Protein AF-A0A2R9BWS5-F1 (afdb_monomer_lite)

Sequence (184 aa):
MAGYDLTTRITHLLDRHLVFPLLEFLSVKEIYKEKELLQGKLDLLSDANMVDFAMDAYKNLYSDDIPHALRENRTTVVAQLKQLQAETELIVKMFEDPETTRQMRSTRDGRMLFDYLADKHGFRQEYLDTFYTYAKFQYECGNYSGAAEYLYFFRVLVPQCDLSSLQPLPPEFKQFSCLSLPSS

Organism: Pan paniscus (NCBI:txid9597)

pLDDT: mean 72.15, std 13.75, range [33.84, 89.56]

Secondary structure (DSSP, 8-state):
-GGG--HHHHTTTS-HHHHHHHHHHHHHTT-S-HHHHHHHHHHHHHTSS-HHHHHHHHHHHH-SPPPHHHHHHHHHHHHHHHHHHHHHHHHHHHHHSHHHHHHHHH---HHHHHHHHHHHH---HHHHHHHHHHHHHHHHTT-HHHHHHHHHHHHHHS-TTGGGTS----GGGGGGGGSS----

Foldseek 3Di:
DCPPDCLVVVVVVDDLLVNLVVLVVCCVVVPDDNLVSLVVNLVSCVPFLQLVSNQVSVCVNPVDDRDVVSVVSVVVLVVVLVVLVVLLVVVVVLCPPPVLVVCLVVPQQLVVSLVVCCVPVVDDVVSLVSLLVNLVSCVSNVNPVVSVVSVVVSVSNDHPPCCVPPDPDPCVVVVVVPPPDDDD

Structure (mmCIF, N/CA/C/O backbone):
data_AF-A0A2R9BWS5-F1
#
_entry.id   AF-A0A2R9BWS5-F1
#
loop_
_atom_site.group_PDB
_atom_site.id
_atom_site.type_symbol
_atom_site.label_atom_id
_atom_site.label_alt_id
_atom_site.label_comp_id
_atom_site.label_asym_id
_atom_site.label_entity_id
_atom_site.label_seq_id
_atom_site.pdbx_PDB_ins_code
_atom_site.Cartn_x
_atom_site.Cartn_y
_atom_site.Cartn_z
_atom_site.occupancy
_atom_site.B_iso_or_equiv
_atom_site.auth_seq_id
_atom_site.auth_comp_id
_atom_site.auth_asym_id
_atom_site.auth_atom_id
_atom_site.pdbx_PDB_model_num
ATOM 1 N N . MET A 1 1 ? -25.068 15.953 21.424 1.00 48.50 1 MET A N 1
ATOM 2 C CA . MET A 1 1 ? -23.898 16.041 20.522 1.00 48.50 1 MET A CA 1
ATOM 3 C C . MET A 1 1 ? -23.890 14.972 19.427 1.00 48.50 1 MET A C 1
ATOM 5 O O . MET A 1 1 ? -23.673 15.350 18.291 1.00 48.50 1 MET A O 1
ATOM 9 N N . ALA A 1 2 ? -24.180 13.692 19.708 1.00 57.59 2 ALA A N 1
ATOM 10 C CA . ALA A 1 2 ? -24.131 12.605 18.708 1.00 57.59 2 ALA A CA 1
ATOM 11 C C . ALA A 1 2 ? -25.198 12.653 17.584 1.00 57.59 2 ALA A C 1
ATOM 13 O O . ALA A 1 2 ? -25.068 11.966 16.582 1.00 57.59 2 ALA A O 1
ATOM 14 N N . GLY A 1 3 ? -26.255 13.465 17.717 1.00 57.97 3 GLY A N 1
ATOM 15 C CA . GLY A 1 3 ? -27.341 13.529 16.724 1.00 57.97 3 GLY A CA 1
ATOM 16 C C . GLY A 1 3 ? -26.979 14.205 15.393 1.00 57.97 3 GLY A C 1
ATOM 17 O O . GLY A 1 3 ? -27.732 14.078 14.435 1.00 57.97 3 GLY A O 1
ATOM 18 N N . TYR A 1 4 ? -25.844 14.910 15.330 1.00 71.62 4 TYR A N 1
ATOM 19 C CA . TYR A 1 4 ? -25.315 15.518 14.101 1.00 71.62 4 TYR A CA 1
ATOM 20 C C . TYR A 1 4 ? -24.148 14.723 13.511 1.00 71.62 4 TYR A C 1
ATOM 22 O O . TYR A 1 4 ? -23.490 15.210 12.592 1.00 71.62 4 TYR A O 1
ATOM 30 N N . ASP A 1 5 ? -23.852 13.535 14.050 1.00 70.50 5 ASP A N 1
ATOM 31 C CA . ASP A 1 5 ? -22.763 12.735 13.515 1.00 70.50 5 ASP A CA 1
ATOM 32 C C . ASP A 1 5 ? -23.154 12.157 12.149 1.00 70.50 5 ASP A C 1
ATOM 34 O O . ASP A 1 5 ? -24.072 11.346 12.016 1.00 70.50 5 ASP A O 1
ATOM 38 N N . LEU A 1 6 ? -22.458 12.623 11.116 1.00 79.38 6 LEU A N 1
ATOM 39 C CA . LEU A 1 6 ? -22.615 12.165 9.741 1.00 79.38 6 LEU A CA 1
ATOM 40 C C . LEU A 1 6 ? -21.660 11.018 9.414 1.00 79.38 6 LEU A C 1
ATOM 42 O O . LEU A 1 6 ? -21.745 10.486 8.307 1.00 79.38 6 LEU A O 1
ATOM 46 N N . THR A 1 7 ? -20.780 10.625 10.342 1.00 77.00 7 THR A N 1
ATOM 47 C CA . THR A 1 7 ? -19.738 9.626 10.088 1.00 77.00 7 THR A CA 1
ATOM 48 C C . THR A 1 7 ? -20.338 8.336 9.544 1.00 77.00 7 THR A C 1
ATOM 50 O O . THR A 1 7 ? -19.885 7.873 8.511 1.00 77.00 7 THR A O 1
ATOM 53 N N . THR A 1 8 ? -21.440 7.834 10.106 1.00 76.88 8 THR A N 1
ATOM 54 C CA . THR A 1 8 ? -22.132 6.624 9.611 1.00 76.88 8 THR A CA 1
ATOM 55 C C . THR A 1 8 ? -22.729 6.753 8.207 1.00 76.88 8 THR A C 1
ATOM 57 O O . THR A 1 8 ? -22.872 5.755 7.512 1.00 76.88 8 THR A O 1
ATOM 60 N N . ARG A 1 9 ? -23.091 7.961 7.754 1.00 79.38 9 ARG A N 1
ATOM 61 C CA . ARG A 1 9 ? -23.575 8.184 6.375 1.00 79.38 9 ARG A CA 1
ATOM 62 C C . ARG A 1 9 ? -22.419 8.349 5.394 1.00 79.38 9 ARG A C 1
ATOM 64 O O . ARG A 1 9 ? -22.538 7.967 4.235 1.00 79.38 9 ARG A O 1
ATOM 71 N N . ILE A 1 10 ? -21.331 8.945 5.867 1.00 80.94 10 ILE A N 1
ATOM 72 C CA . ILE A 1 10 ? -20.130 9.256 5.097 1.00 80.94 10 ILE A CA 1
ATOM 73 C C . ILE A 1 10 ? -19.288 7.986 4.904 1.00 80.94 10 ILE A C 1
ATOM 75 O O . ILE A 1 10 ? -18.824 7.742 3.799 1.00 80.94 10 ILE A O 1
ATOM 79 N N . THR A 1 11 ? -19.177 7.112 5.907 1.00 78.88 11 THR A N 1
ATOM 80 C CA . THR A 1 11 ? -18.379 5.871 5.854 1.00 78.88 11 THR A CA 1
ATOM 81 C C . THR A 1 11 ? -18.753 4.934 4.710 1.00 78.88 11 THR A C 1
ATOM 83 O O . THR A 1 11 ? -17.879 4.263 4.181 1.00 78.88 11 THR A O 1
ATOM 86 N N . HIS A 1 12 ? -20.015 4.907 4.273 1.00 78.12 12 HIS A N 1
ATOM 87 C CA . HIS A 1 12 ? -20.437 4.102 3.118 1.00 78.12 12 HIS A CA 1
ATOM 88 C C . HIS A 1 12 ? -19.936 4.635 1.766 1.00 78.12 12 HIS A C 1
ATOM 90 O O . HIS A 1 12 ? -19.982 3.918 0.770 1.00 78.12 12 HIS A O 1
ATOM 96 N N . LEU A 1 13 ? -19.511 5.899 1.718 1.00 80.88 13 LEU A N 1
ATOM 97 C CA . LEU A 1 13 ? -19.049 6.590 0.514 1.00 80.88 13 LEU A CA 1
ATOM 98 C C . LEU A 1 13 ? -17.525 6.763 0.485 1.00 80.88 13 LEU A C 1
ATOM 100 O O . LEU A 1 13 ? -16.998 7.223 -0.527 1.00 80.88 13 LEU A O 1
ATOM 104 N N . LEU A 1 14 ? -16.832 6.452 1.584 1.00 79.12 14 LEU A N 1
ATOM 105 C CA . LEU A 1 14 ? -15.390 6.631 1.717 1.00 79.12 14 LEU A CA 1
ATOM 106 C C . LEU A 1 14 ? -14.653 5.300 1.671 1.00 79.12 14 LEU A C 1
ATOM 108 O O . LEU A 1 14 ? -15.171 4.261 2.078 1.00 79.12 14 LEU A O 1
ATOM 112 N N . ASP A 1 15 ? -13.408 5.368 1.207 1.00 79.50 15 ASP A N 1
ATOM 113 C CA . ASP A 1 15 ? -12.481 4.251 1.295 1.00 79.50 15 ASP A CA 1
ATOM 114 C C . ASP A 1 15 ? -12.160 3.944 2.768 1.00 79.50 15 ASP A C 1
ATOM 116 O O . ASP A 1 15 ? -12.092 4.841 3.617 1.00 79.50 15 ASP A O 1
ATOM 120 N N . ARG A 1 16 ? -11.917 2.668 3.073 1.00 75.38 16 ARG A N 1
ATOM 121 C CA . ARG A 1 16 ? -11.548 2.183 4.409 1.00 75.38 16 ARG A CA 1
ATOM 122 C C . ARG A 1 16 ? -10.328 2.926 4.966 1.00 75.38 16 ARG A C 1
ATOM 124 O O . ARG A 1 16 ? -10.288 3.224 6.158 1.00 75.38 16 ARG A O 1
ATOM 131 N N . HIS A 1 17 ? -9.384 3.311 4.107 1.00 80.19 17 HIS A N 1
ATOM 132 C CA . HIS A 1 17 ? -8.193 4.066 4.509 1.00 80.19 17 HIS A CA 1
ATOM 133 C C . HIS A 1 17 ? -8.525 5.483 5.005 1.00 80.19 17 HIS A C 1
ATOM 135 O O . HIS A 1 17 ? -7.842 5.996 5.891 1.00 80.19 17 HIS A O 1
ATOM 141 N N . LEU A 1 18 ? -9.604 6.099 4.508 1.00 80.50 18 LEU A N 1
ATOM 142 C CA . LEU A 1 18 ? -10.082 7.406 4.975 1.00 80.50 18 LEU A CA 1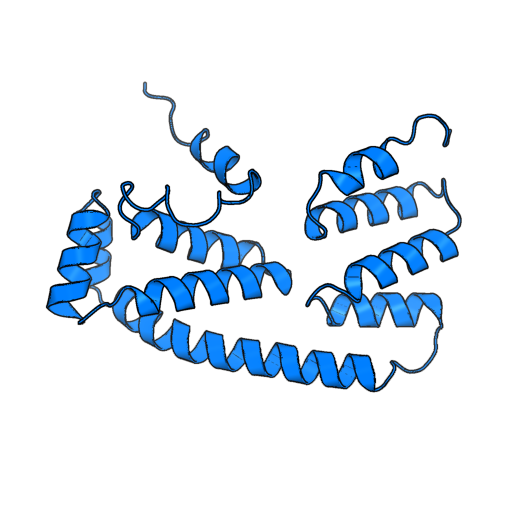
ATOM 143 C C . LEU A 1 18 ? -11.023 7.310 6.181 1.00 80.50 18 LEU A C 1
ATOM 145 O O . LEU A 1 18 ? -11.144 8.264 6.954 1.00 80.50 18 LEU A O 1
ATOM 149 N N . VAL A 1 19 ? -11.687 6.167 6.364 1.00 83.12 19 VAL A N 1
ATOM 150 C CA . VAL A 1 19 ? -12.525 5.915 7.545 1.00 83.12 19 VAL A CA 1
ATOM 151 C C . VAL A 1 19 ? -11.671 5.822 8.812 1.00 83.12 19 VAL A C 1
ATOM 153 O O . VAL A 1 19 ? -12.105 6.261 9.878 1.00 83.12 19 VAL A O 1
ATOM 156 N N . PHE A 1 20 ? -10.438 5.324 8.708 1.00 78.88 20 PHE A N 1
ATOM 157 C CA . PHE A 1 20 ? -9.550 5.164 9.858 1.00 78.88 20 PHE A CA 1
ATOM 158 C C . PHE A 1 20 ? -9.218 6.496 10.579 1.00 78.88 20 PHE A C 1
ATOM 160 O O . PHE A 1 20 ? -9.495 6.589 11.779 1.00 78.88 20 PHE A O 1
ATOM 167 N N . PRO A 1 21 ? -8.757 7.569 9.896 1.00 82.69 21 PRO A N 1
ATOM 168 C CA . PRO A 1 21 ? -8.591 8.893 10.507 1.00 82.69 21 PRO A CA 1
ATOM 169 C C . PRO A 1 21 ? -9.867 9.464 11.141 1.00 82.69 21 PRO A C 1
ATOM 171 O O . PRO A 1 21 ? -9.807 10.131 12.176 1.00 82.69 21 PRO A O 1
ATOM 174 N N . LEU A 1 22 ? -11.038 9.200 10.548 1.00 83.00 22 LEU A N 1
ATOM 175 C CA . LEU A 1 22 ? -12.318 9.638 11.114 1.00 83.00 22 LEU A CA 1
ATOM 176 C C . LEU A 1 22 ? -12.615 8.920 12.436 1.00 83.00 22 LEU A C 1
ATOM 178 O O . LEU A 1 22 ? -13.015 9.564 13.407 1.00 83.00 22 LEU A O 1
ATOM 182 N N . LEU A 1 23 ? -12.364 7.610 12.508 1.00 80.19 23 LEU A N 1
ATOM 183 C CA . LE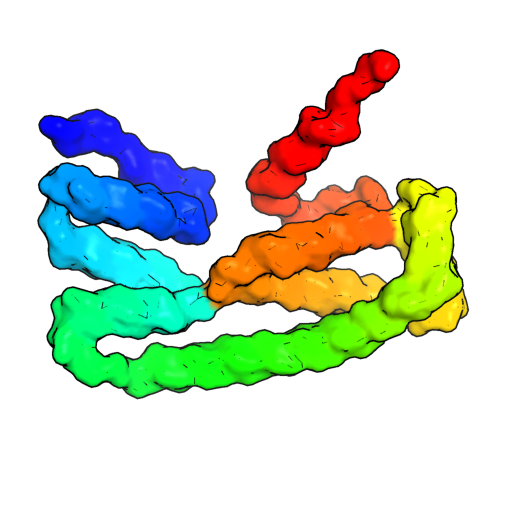U A 1 23 ? -12.506 6.835 13.743 1.00 80.19 23 LEU A CA 1
ATOM 184 C C . LEU A 1 23 ? -11.508 7.277 14.821 1.00 80.19 23 LEU A C 1
ATOM 186 O O . LEU A 1 23 ? -11.859 7.307 16.001 1.00 80.19 23 LEU A O 1
ATOM 190 N N . GLU A 1 24 ? -10.277 7.642 14.456 1.00 78.69 24 GLU A N 1
ATOM 191 C CA . GLU A 1 24 ? -9.324 8.239 15.401 1.00 78.69 24 GLU A CA 1
ATOM 192 C C . GLU A 1 24 ? -9.816 9.579 15.947 1.00 78.69 24 GLU A C 1
ATOM 194 O O . GLU A 1 24 ? -9.795 9.789 17.160 1.00 78.69 24 GLU A O 1
ATOM 199 N N . PHE A 1 25 ? -10.340 10.451 15.086 1.00 83.56 25 PHE A N 1
ATOM 200 C CA . PHE A 1 25 ? -10.911 11.724 15.515 1.00 83.56 25 PHE A CA 1
ATOM 201 C C . PHE A 1 25 ? -12.100 11.540 16.469 1.00 83.56 25 PHE A C 1
ATOM 203 O O . PHE A 1 25 ? -12.182 12.221 17.494 1.00 83.56 25 PHE A O 1
ATOM 210 N N . LEU A 1 26 ? -12.998 10.594 16.176 1.00 81.25 26 LEU A N 1
ATOM 211 C CA . LEU A 1 26 ? -14.116 10.254 17.060 1.00 81.25 26 LEU A CA 1
ATOM 212 C C . LEU A 1 26 ? -13.646 9.699 18.410 1.00 81.25 26 LEU A C 1
ATOM 214 O O . LEU A 1 26 ? -14.267 9.997 19.432 1.00 81.25 26 LEU A O 1
ATOM 218 N N . SER A 1 27 ? -12.534 8.956 18.421 1.00 77.19 27 SER A N 1
ATOM 219 C CA . SER A 1 27 ? -11.894 8.455 19.642 1.00 77.19 27 SER A CA 1
ATOM 220 C C . SER A 1 27 ? -11.404 9.598 20.530 1.00 77.19 27 SER A C 1
ATOM 222 O O . SER A 1 27 ? -11.659 9.582 21.727 1.00 77.19 27 SER A O 1
ATOM 224 N N . VAL A 1 28 ? -10.767 10.621 19.950 1.00 82.81 28 VAL A N 1
ATOM 225 C CA . VAL A 1 28 ? -10.273 11.802 20.690 1.00 82.81 28 VAL A CA 1
ATOM 226 C C . VAL A 1 28 ? -11.415 12.675 21.212 1.00 82.81 28 VAL A C 1
ATOM 228 O O . VAL A 1 28 ? -11.283 13.339 22.236 1.00 82.81 28 VAL A O 1
ATOM 231 N N . LYS A 1 29 ? -12.546 12.715 20.502 1.00 80.44 29 LYS A N 1
ATOM 232 C CA . LYS A 1 29 ? -13.712 13.507 20.912 1.00 80.44 29 LYS A CA 1
ATOM 233 C C . LYS A 1 29 ? -14.529 12.862 22.036 1.00 80.44 29 LYS A C 1
ATOM 235 O O . LYS A 1 29 ? -15.410 13.544 22.556 1.00 80.44 29 LYS A O 1
ATOM 240 N N . GLU A 1 30 ? -14.272 11.594 22.374 1.00 74.75 30 GLU A N 1
ATOM 241 C CA . GLU A 1 30 ? -14.956 10.825 23.432 1.00 74.75 30 GLU A CA 1
ATOM 242 C C . GLU A 1 30 ? -16.498 10.889 23.354 1.00 74.75 30 GLU A C 1
ATOM 244 O O . GLU A 1 30 ? -17.208 10.835 24.356 1.00 74.75 30 GLU A O 1
ATOM 249 N N . ILE A 1 31 ? -17.052 11.019 22.140 1.00 76.50 31 ILE A N 1
ATOM 250 C CA . ILE A 1 31 ? -18.512 11.102 21.928 1.00 76.50 31 ILE A CA 1
ATOM 251 C C . ILE A 1 31 ? -19.153 9.706 22.012 1.00 76.50 31 ILE A C 1
ATOM 253 O O . ILE A 1 31 ? -20.327 9.582 22.365 1.00 76.50 31 ILE A O 1
ATOM 257 N N . TYR A 1 32 ? -18.377 8.663 21.706 1.00 75.62 32 TYR A N 1
ATOM 258 C CA . TYR A 1 32 ? -18.781 7.256 21.702 1.00 75.62 32 TYR A CA 1
ATOM 259 C C . TYR A 1 32 ? -17.974 6.455 22.723 1.00 75.62 32 TYR A C 1
ATOM 261 O O . TYR A 1 32 ? -16.892 6.870 23.137 1.00 75.62 32 TYR A O 1
ATOM 269 N N . LYS A 1 33 ? -18.483 5.280 23.118 1.00 78.50 33 LYS A N 1
ATOM 270 C CA . LYS A 1 33 ? -17.737 4.389 24.012 1.00 78.50 33 LYS A CA 1
ATOM 271 C C . LYS A 1 33 ? -16.470 3.907 23.315 1.00 78.50 33 LYS A C 1
ATOM 273 O O . LYS A 1 33 ? -16.534 3.353 22.220 1.00 78.50 33 LYS A O 1
ATOM 278 N N . GLU A 1 34 ? -15.344 4.034 24.006 1.00 75.88 34 GLU A N 1
ATOM 279 C CA . GLU A 1 34 ? -14.026 3.654 23.494 1.00 75.88 34 GLU A CA 1
ATOM 280 C C . GLU A 1 34 ? -13.994 2.204 22.986 1.00 75.88 34 GLU A C 1
ATOM 282 O O . GLU A 1 34 ? -13.476 1.937 21.909 1.00 75.88 34 GLU A O 1
ATOM 287 N N . LYS A 1 35 ? -14.651 1.278 23.699 1.00 76.31 35 LYS A N 1
ATOM 288 C CA . LYS A 1 35 ? -14.744 -0.138 23.304 1.00 76.31 35 LYS A CA 1
ATOM 289 C C . LYS A 1 35 ? -15.483 -0.361 21.982 1.00 76.31 35 LYS A C 1
ATOM 291 O O . LYS A 1 35 ? -15.054 -1.190 21.190 1.00 76.31 35 LYS A O 1
ATOM 296 N N . GLU A 1 36 ? -16.570 0.373 21.740 1.00 80.19 36 GLU A N 1
ATOM 297 C CA . GLU A 1 36 ? -17.350 0.264 20.497 1.00 80.19 36 GLU A CA 1
ATOM 298 C C . GLU A 1 36 ? -16.549 0.834 19.311 1.00 80.19 36 GLU A C 1
ATOM 300 O O . GLU A 1 36 ? -16.530 0.241 18.234 1.00 80.19 36 GLU A O 1
ATOM 305 N N . LEU A 1 37 ? -15.812 1.931 19.525 1.00 79.88 37 LEU A N 1
ATOM 306 C CA . LEU A 1 37 ? -14.911 2.504 18.518 1.00 79.88 37 LEU A CA 1
ATOM 307 C C . LEU A 1 37 ? -13.703 1.609 18.227 1.00 79.88 37 LEU A C 1
ATOM 309 O O . LEU A 1 37 ? -13.344 1.428 17.067 1.00 79.88 37 LEU A O 1
ATOM 313 N N . LEU A 1 38 ? -13.075 1.048 19.261 1.00 77.12 38 LEU A N 1
ATOM 314 C CA . LEU A 1 38 ? -11.967 0.102 19.129 1.00 77.12 38 LEU A CA 1
ATOM 315 C C . LEU A 1 38 ? -12.405 -1.148 18.360 1.00 77.12 38 LEU A C 1
ATOM 317 O O . LEU A 1 38 ? -11.668 -1.614 17.495 1.00 77.12 38 LEU A O 1
ATOM 321 N N . GLN A 1 39 ? -13.614 -1.649 18.619 1.00 78.94 39 GLN A N 1
ATOM 322 C CA . GLN A 1 39 ? -14.155 -2.802 17.905 1.00 78.94 39 GLN A CA 1
ATOM 323 C C . GLN A 1 39 ? -14.445 -2.466 16.438 1.00 78.94 39 GLN A C 1
ATOM 325 O O . GLN A 1 39 ? -14.034 -3.213 15.558 1.00 78.94 39 GLN A O 1
ATOM 330 N N . GLY A 1 40 ? -15.024 -1.292 16.160 1.00 81.44 40 GLY A N 1
ATOM 331 C CA . GLY A 1 40 ? -15.198 -0.805 14.789 1.00 81.44 40 GLY A CA 1
ATOM 332 C C . GLY A 1 40 ? -13.875 -0.603 14.041 1.00 81.44 40 GLY A C 1
ATOM 333 O O . GLY A 1 40 ? -13.793 -0.908 12.855 1.00 81.44 40 GLY A O 1
ATOM 334 N N . LYS A 1 41 ? -12.812 -0.145 14.720 1.00 79.31 41 LYS A N 1
ATOM 335 C CA . LYS A 1 41 ? -11.457 -0.080 14.141 1.00 79.31 41 LYS A CA 1
ATOM 336 C C . LYS A 1 41 ? -10.931 -1.472 13.800 1.00 79.31 41 LYS A C 1
ATOM 338 O O . LYS A 1 41 ? -10.330 -1.643 12.747 1.00 79.31 41 LYS A O 1
ATOM 343 N N . LEU A 1 42 ? -11.147 -2.446 14.679 1.00 79.75 42 LEU A N 1
ATOM 344 C CA . LEU A 1 42 ? -10.677 -3.816 14.494 1.00 79.75 42 LEU A CA 1
ATOM 345 C C . LEU A 1 42 ? -11.399 -4.500 13.326 1.00 79.75 42 LEU A C 1
ATOM 347 O O . LEU A 1 42 ? -10.725 -5.097 12.496 1.00 79.75 42 LEU A O 1
ATOM 351 N N . ASP A 1 43 ? -12.716 -4.324 13.206 1.00 81.06 43 ASP A N 1
ATOM 352 C CA . ASP A 1 43 ? -13.513 -4.836 12.079 1.00 81.06 43 ASP A CA 1
ATOM 353 C C . ASP A 1 43 ? -13.152 -4.158 10.745 1.00 81.06 43 ASP A C 1
ATOM 355 O O . ASP A 1 43 ? -13.182 -4.783 9.691 1.00 81.06 43 ASP A O 1
ATOM 359 N N . LEU A 1 44 ? -12.777 -2.876 10.764 1.00 79.12 44 LEU A N 1
ATOM 360 C CA . LEU A 1 44 ? -12.315 -2.180 9.559 1.00 79.12 44 LEU A CA 1
ATOM 361 C C . LEU A 1 44 ? -10.926 -2.669 9.109 1.00 79.12 44 LEU A C 1
ATOM 363 O O . LEU A 1 44 ? -10.626 -2.718 7.915 1.00 79.12 44 LEU A O 1
ATOM 367 N N . LEU A 1 45 ? -10.064 -2.988 10.078 1.00 75.06 45 LEU A N 1
ATOM 368 C CA . LEU A 1 45 ? -8.680 -3.400 9.854 1.00 75.06 45 LEU A CA 1
ATOM 369 C C . LEU A 1 45 ? -8.529 -4.904 9.613 1.00 75.06 45 LEU A C 1
ATOM 371 O O . LEU A 1 45 ? -7.541 -5.301 9.004 1.00 75.06 45 LEU A O 1
ATOM 375 N N . SER A 1 46 ? -9.468 -5.737 10.062 1.00 70.00 46 SER A N 1
ATOM 376 C CA . SER A 1 46 ? -9.451 -7.187 9.829 1.00 70.00 46 SER A CA 1
ATOM 377 C C . SER A 1 46 ? -9.584 -7.529 8.345 1.00 70.00 46 SER A C 1
ATOM 379 O O . SER A 1 46 ? -8.950 -8.473 7.879 1.00 70.00 46 SER A O 1
ATOM 381 N N . ASP A 1 47 ? -10.345 -6.722 7.606 1.00 69.00 47 ASP A N 1
ATOM 382 C CA . ASP A 1 47 ? -10.515 -6.850 6.159 1.00 69.00 47 ASP A CA 1
ATOM 383 C C . ASP A 1 47 ? -9.418 -6.123 5.358 1.00 69.00 47 ASP A C 1
ATOM 385 O O . ASP A 1 47 ? -9.378 -6.238 4.130 1.00 69.00 47 ASP A O 1
ATOM 389 N N . ALA A 1 48 ? -8.555 -5.331 6.007 1.00 72.44 48 ALA A N 1
ATOM 390 C CA . ALA A 1 48 ? -7.474 -4.581 5.368 1.00 72.44 48 ALA A CA 1
ATOM 391 C C . ALA A 1 48 ? -6.118 -5.286 5.541 1.00 72.44 48 ALA A C 1
ATOM 393 O O . ALA A 1 48 ? -5.818 -5.851 6.589 1.00 72.44 48 ALA A O 1
ATOM 394 N N . ASN A 1 49 ? -5.224 -5.161 4.555 1.00 70.62 49 ASN A N 1
ATOM 395 C CA . ASN A 1 49 ? -3.863 -5.718 4.635 1.00 70.62 49 ASN A CA 1
ATOM 396 C C . ASN A 1 49 ? -2.939 -4.956 5.618 1.00 70.62 49 ASN A C 1
ATOM 398 O O . ASN A 1 49 ? -1.749 -5.259 5.725 1.00 70.62 49 ASN A O 1
ATOM 402 N N . MET A 1 50 ? -3.477 -4.006 6.396 1.00 75.75 50 MET A N 1
ATOM 403 C CA . MET A 1 50 ? -2.795 -3.259 7.462 1.00 75.75 50 MET A CA 1
ATOM 404 C C . MET A 1 50 ? -2.702 -4.079 8.762 1.00 75.75 50 MET A C 1
ATOM 406 O O . MET A 1 50 ? -3.123 -3.642 9.836 1.00 75.75 50 MET A O 1
ATOM 410 N N . VAL A 1 51 ? -2.131 -5.284 8.671 1.00 76.25 51 VAL A N 1
ATOM 411 C CA . VAL A 1 51 ? -2.121 -6.271 9.766 1.00 76.25 51 VAL A CA 1
ATOM 412 C C . VAL A 1 51 ? -1.427 -5.740 11.027 1.00 76.25 51 VAL A C 1
ATOM 414 O O . VAL A 1 51 ? -1.835 -6.068 12.137 1.00 76.25 51 VAL A O 1
ATOM 417 N N . ASP A 1 52 ? -0.421 -4.875 10.881 1.00 80.38 52 ASP A N 1
ATOM 418 C CA . ASP A 1 52 ? 0.287 -4.267 12.016 1.00 80.38 52 ASP A CA 1
ATOM 419 C C . ASP A 1 52 ? -0.631 -3.363 12.856 1.00 80.38 52 ASP A C 1
ATOM 421 O O . ASP A 1 52 ? -0.656 -3.473 14.082 1.00 80.38 52 ASP A O 1
ATOM 425 N N . PHE A 1 53 ? -1.477 -2.565 12.201 1.00 76.88 53 PHE A N 1
ATOM 426 C CA . PHE A 1 53 ? -2.476 -1.741 12.881 1.00 76.88 53 PHE A CA 1
ATOM 427 C C . PHE A 1 53 ? -3.591 -2.591 13.495 1.00 76.88 53 PHE A C 1
ATOM 429 O O . PHE A 1 53 ? -4.047 -2.292 14.598 1.00 76.88 53 PHE A O 1
ATOM 436 N N . ALA A 1 54 ? -4.009 -3.671 12.822 1.00 79.75 54 ALA A N 1
ATOM 437 C CA . ALA A 1 54 ? -4.995 -4.609 13.364 1.00 79.75 54 ALA A CA 1
ATOM 438 C C . ALA A 1 54 ? -4.483 -5.278 14.651 1.00 79.75 54 ALA A C 1
ATOM 440 O O . ALA A 1 54 ? -5.216 -5.395 15.635 1.00 79.75 54 ALA A O 1
ATOM 441 N N . MET A 1 55 ? -3.207 -5.674 14.670 1.00 77.62 55 MET A N 1
ATOM 442 C CA . MET A 1 55 ? -2.558 -6.252 15.847 1.00 77.62 55 MET A CA 1
ATOM 443 C C . MET A 1 55 ? -2.482 -5.259 17.009 1.00 77.62 55 MET A C 1
ATOM 445 O O . MET A 1 55 ? -2.743 -5.646 18.147 1.00 77.62 55 MET A O 1
ATOM 449 N N . ASP A 1 56 ? -2.147 -3.995 16.753 1.00 80.25 56 ASP A N 1
ATOM 450 C CA . ASP A 1 56 ? -2.095 -2.981 17.810 1.00 80.25 56 ASP A CA 1
ATOM 451 C C . ASP A 1 56 ? -3.495 -2.606 18.319 1.00 80.25 56 ASP A C 1
ATOM 453 O O . ASP A 1 56 ? -3.693 -2.487 19.529 1.00 80.25 56 ASP A O 1
ATOM 457 N N . ALA A 1 57 ? -4.499 -2.530 17.438 1.00 77.94 57 ALA A N 1
ATOM 458 C CA . ALA A 1 57 ? -5.897 -2.370 17.840 1.00 77.94 57 ALA A CA 1
ATOM 459 C C . ALA A 1 57 ? -6.377 -3.541 18.716 1.00 77.94 57 ALA A C 1
ATOM 461 O O . ALA A 1 57 ? -7.031 -3.311 19.732 1.00 77.94 57 ALA A O 1
ATOM 462 N N . TYR A 1 58 ? -6.003 -4.781 18.378 1.00 79.38 58 TYR A N 1
ATOM 463 C CA . TYR A 1 58 ? -6.341 -5.969 19.167 1.00 79.38 58 TYR A CA 1
ATOM 464 C C . TYR A 1 58 ? -5.702 -5.943 20.560 1.00 79.38 58 TYR A C 1
ATOM 466 O O . TYR A 1 58 ? -6.392 -6.180 21.554 1.00 79.38 58 TYR A O 1
ATOM 474 N N . LYS A 1 59 ? -4.412 -5.590 20.653 1.00 80.69 59 LYS A N 1
ATOM 475 C CA . LYS A 1 59 ? -3.724 -5.424 21.946 1.00 80.69 59 LYS A CA 1
ATOM 476 C C . LYS A 1 59 ? -4.395 -4.365 22.813 1.00 80.69 59 LYS A C 1
ATOM 478 O O . LYS A 1 59 ? -4.574 -4.593 24.002 1.00 80.69 59 LYS A O 1
ATOM 483 N N . ASN A 1 60 ? -4.793 -3.238 22.224 1.00 77.81 60 ASN A N 1
ATOM 484 C CA . ASN A 1 60 ? -5.469 -2.165 22.954 1.00 77.81 60 ASN A CA 1
ATOM 485 C C . ASN A 1 60 ? -6.860 -2.581 23.465 1.00 77.81 60 ASN A C 1
ATOM 487 O O . ASN A 1 60 ? -7.322 -2.054 24.472 1.00 77.81 60 ASN A O 1
ATOM 491 N N . LEU A 1 61 ? -7.532 -3.516 22.783 1.00 77.12 61 LEU A N 1
ATOM 492 C CA . LEU A 1 61 ? -8.895 -3.942 23.111 1.00 77.12 61 LEU A CA 1
ATOM 493 C C . LEU A 1 61 ? -8.928 -5.072 24.148 1.00 77.12 61 LEU A C 1
ATOM 495 O O . LEU A 1 61 ? -9.751 -5.036 25.065 1.00 77.12 61 LEU A O 1
ATOM 499 N N . TYR A 1 62 ? -8.039 -6.059 24.012 1.00 73.25 62 TYR A N 1
ATOM 500 C CA . TYR A 1 62 ? -8.063 -7.274 24.829 1.00 73.25 62 TYR A CA 1
ATOM 501 C C . TYR A 1 62 ? -6.878 -7.418 25.793 1.00 73.25 62 TYR A C 1
ATOM 503 O O . TYR A 1 62 ? -6.952 -8.266 26.676 1.00 73.25 62 TYR A O 1
ATOM 511 N N . SER A 1 63 ? -5.815 -6.606 25.688 1.00 65.50 63 SER A N 1
ATOM 512 C CA . SER A 1 63 ? -4.567 -6.732 26.479 1.00 65.50 63 SER A CA 1
ATOM 513 C C . SER A 1 63 ? -3.951 -8.145 26.495 1.00 65.50 63 SER A C 1
ATOM 515 O O . SER A 1 63 ? -3.079 -8.427 27.313 1.00 65.50 63 SER A O 1
ATOM 517 N N . ASP A 1 64 ? -4.402 -9.017 25.593 1.00 65.62 64 ASP A N 1
ATOM 518 C CA . ASP A 1 64 ? -4.080 -10.439 25.511 1.00 65.62 64 ASP A CA 1
ATOM 519 C C . ASP A 1 64 ? -3.148 -10.717 24.324 1.00 65.62 64 ASP A C 1
ATOM 521 O O . ASP A 1 64 ? -2.938 -9.862 23.452 1.00 65.62 64 ASP A O 1
ATOM 525 N N . ASP A 1 65 ? -2.600 -11.931 24.279 1.00 64.12 65 ASP A N 1
ATOM 526 C CA . ASP A 1 65 ? -1.720 -12.362 23.193 1.00 64.12 65 ASP A CA 1
ATOM 527 C C . ASP A 1 65 ? -2.412 -12.286 21.821 1.00 64.12 65 ASP A C 1
ATOM 529 O O . ASP A 1 65 ? -3.569 -12.674 21.632 1.00 64.12 65 ASP A O 1
ATOM 533 N N . ILE A 1 66 ? -1.666 -11.784 20.832 1.00 71.88 66 ILE A N 1
ATOM 534 C CA . ILE A 1 66 ? -2.137 -11.632 19.452 1.00 71.88 66 ILE A CA 1
ATOM 535 C C . ILE A 1 66 ? -2.506 -13.018 18.897 1.00 71.88 66 ILE A C 1
ATOM 537 O O . ILE A 1 66 ? -1.659 -13.920 18.911 1.00 71.88 66 ILE A O 1
ATOM 541 N N . PRO A 1 67 ? -3.713 -13.205 18.333 1.00 74.69 67 PRO A N 1
ATOM 542 C CA . PRO A 1 67 ? -4.123 -14.489 17.788 1.00 74.69 67 PRO A CA 1
ATOM 543 C C . PRO A 1 67 ? -3.193 -14.940 16.657 1.00 74.69 67 PRO A C 1
ATOM 545 O O . PRO A 1 67 ? -2.800 -14.157 15.788 1.00 74.69 67 PRO A O 1
ATOM 548 N N . HIS A 1 68 ? -2.880 -16.239 16.640 1.00 73.62 68 HIS A N 1
ATOM 549 C CA . HIS A 1 68 ? -1.984 -16.845 15.649 1.00 73.62 68 HIS A CA 1
ATOM 550 C C . HIS A 1 68 ? -2.424 -16.561 14.203 1.00 73.62 68 HIS A C 1
ATOM 552 O O . HIS A 1 68 ? -1.579 -16.341 13.341 1.00 73.62 68 HIS A O 1
ATOM 558 N N . ALA A 1 69 ? -3.737 -16.473 13.960 1.00 77.31 69 ALA A N 1
ATOM 559 C CA . ALA A 1 69 ? -4.308 -16.126 12.660 1.00 77.31 69 ALA A CA 1
ATOM 560 C C . ALA A 1 69 ? -3.821 -14.761 12.131 1.00 77.31 69 ALA A C 1
ATOM 562 O O . ALA A 1 69 ? -3.441 -14.657 10.969 1.00 77.31 69 ALA A O 1
ATOM 563 N N . LEU A 1 70 ? -3.742 -13.724 12.979 1.00 75.81 70 LEU A N 1
ATOM 564 C CA . LEU A 1 70 ? -3.212 -12.414 12.566 1.00 75.81 70 LEU A CA 1
ATOM 565 C C . LEU A 1 70 ? -1.711 -12.484 12.269 1.00 75.81 70 LEU A C 1
ATOM 567 O O . LEU A 1 70 ? -1.218 -11.820 11.359 1.00 75.81 70 LEU A O 1
ATOM 571 N N . ARG A 1 71 ? -0.973 -13.318 13.007 1.00 78.62 71 ARG A N 1
ATOM 572 C CA . ARG A 1 71 ? 0.465 -13.513 12.790 1.00 78.62 71 ARG A CA 1
ATOM 573 C C . ARG A 1 71 ? 0.750 -14.225 11.465 1.00 78.62 71 ARG A C 1
ATOM 575 O O . ARG A 1 71 ? 1.689 -13.865 10.752 1.00 78.62 71 ARG A O 1
ATOM 582 N N . GLU A 1 72 ? -0.070 -15.208 11.121 1.00 84.06 72 GLU A N 1
ATOM 583 C CA . GLU A 1 72 ? -0.005 -15.925 9.848 1.00 84.06 72 GLU A CA 1
ATOM 584 C C . GLU A 1 72 ? -0.401 -15.019 8.674 1.00 84.06 72 GLU A C 1
ATOM 586 O O . GLU A 1 72 ? 0.346 -14.931 7.697 1.00 84.06 72 GLU A O 1
ATOM 591 N N . ASN A 1 73 ? -1.475 -14.234 8.817 1.00 81.50 73 ASN A N 1
ATOM 592 C CA . ASN A 1 73 ? -1.871 -13.213 7.840 1.00 81.50 73 ASN A CA 1
ATOM 593 C C . ASN A 1 73 ? -0.764 -12.176 7.616 1.00 81.50 73 ASN A C 1
ATOM 595 O O . ASN A 1 73 ? -0.445 -11.834 6.482 1.00 81.50 73 ASN A O 1
ATOM 599 N N . ARG A 1 74 ? -0.089 -11.723 8.677 1.00 83.31 74 ARG A N 1
ATOM 600 C CA . ARG A 1 74 ? 1.076 -10.838 8.531 1.00 83.31 74 ARG A CA 1
ATOM 601 C C . ARG A 1 74 ? 2.166 -11.489 7.681 1.00 83.31 74 ARG A C 1
ATOM 603 O O . ARG A 1 74 ? 2.748 -10.848 6.811 1.00 83.31 74 ARG A O 1
ATOM 610 N N . THR A 1 75 ? 2.459 -12.758 7.946 1.00 85.38 75 THR A N 1
ATOM 611 C CA . THR A 1 75 ? 3.520 -13.494 7.246 1.00 85.38 75 THR A CA 1
ATOM 612 C C . THR A 1 75 ? 3.192 -13.661 5.763 1.00 85.38 75 THR A C 1
ATOM 614 O O . THR A 1 75 ? 4.075 -13.486 4.924 1.00 85.38 75 THR A O 1
ATOM 617 N N . THR A 1 76 ? 1.930 -13.936 5.429 1.00 87.19 76 THR A N 1
ATOM 618 C CA . THR A 1 76 ? 1.469 -14.061 4.037 1.00 87.19 76 THR A CA 1
ATOM 619 C C . THR A 1 76 ? 1.477 -12.721 3.304 1.00 87.19 76 THR A C 1
ATOM 621 O O . THR A 1 76 ? 2.044 -12.649 2.214 1.00 87.19 76 THR A O 1
ATOM 624 N N . VAL A 1 77 ? 0.967 -11.647 3.916 1.00 86.06 77 VAL A N 1
ATOM 625 C CA . VAL A 1 77 ? 0.995 -10.285 3.347 1.00 86.06 77 VAL A CA 1
ATOM 626 C C . VAL A 1 77 ? 2.435 -9.827 3.098 1.00 86.06 77 VAL A C 1
ATOM 628 O O . VAL A 1 77 ? 2.757 -9.342 2.016 1.00 86.06 77 VAL A O 1
ATOM 631 N N . VAL A 1 78 ? 3.350 -10.048 4.048 1.00 86.19 78 VAL A N 1
ATOM 632 C CA . VAL A 1 78 ? 4.772 -9.694 3.879 1.00 86.19 78 VAL A CA 1
ATOM 633 C C . VAL A 1 78 ? 5.447 -10.551 2.803 1.00 86.19 78 VAL A C 1
ATOM 635 O O . VAL A 1 78 ? 6.310 -10.054 2.077 1.00 86.19 78 VAL A O 1
ATOM 638 N N . ALA A 1 79 ? 5.082 -11.828 2.680 1.00 89.56 79 ALA A N 1
ATOM 639 C CA . ALA A 1 79 ? 5.608 -12.691 1.626 1.00 89.56 79 ALA A CA 1
ATOM 640 C C . ALA A 1 79 ? 5.158 -12.220 0.233 1.00 89.56 79 ALA A C 1
ATOM 642 O O . ALA A 1 79 ? 5.999 -12.103 -0.659 1.00 89.56 79 ALA A O 1
ATOM 643 N N . GLN A 1 80 ? 3.874 -11.883 0.070 1.00 87.25 80 GLN A N 1
ATOM 644 C CA . GLN A 1 80 ? 3.333 -11.315 -1.170 1.00 87.25 80 GLN A CA 1
ATOM 645 C C . GLN A 1 80 ? 3.984 -9.970 -1.504 1.00 87.25 80 GLN A C 1
ATOM 647 O O . GLN A 1 80 ? 4.394 -9.763 -2.646 1.00 87.25 80 GLN A O 1
ATOM 652 N N . LEU A 1 81 ? 4.176 -9.099 -0.504 1.00 86.88 81 LEU A N 1
ATOM 653 C CA . LEU A 1 81 ? 4.870 -7.822 -0.683 1.00 86.88 81 LEU A CA 1
ATOM 654 C C . LEU A 1 81 ? 6.270 -8.034 -1.252 1.00 86.88 81 LEU A C 1
ATOM 656 O O . LEU A 1 81 ? 6.639 -7.384 -2.222 1.00 86.88 81 LEU A O 1
ATOM 660 N N . LYS A 1 82 ? 7.042 -8.966 -0.679 1.00 88.38 82 LYS A N 1
ATOM 661 C CA . LYS A 1 82 ? 8.408 -9.262 -1.131 1.00 88.38 82 LYS A CA 1
ATOM 662 C C . LYS A 1 82 ? 8.453 -9.843 -2.542 1.00 88.38 82 LYS A C 1
ATOM 664 O O . LYS A 1 82 ? 9.368 -9.513 -3.289 1.00 88.38 82 LYS A O 1
ATOM 669 N N . GLN A 1 83 ? 7.494 -10.697 -2.902 1.00 88.50 83 GLN A N 1
ATOM 670 C CA . GLN A 1 83 ? 7.394 -11.250 -4.256 1.00 88.50 83 GLN A CA 1
ATOM 671 C C . GLN A 1 83 ? 7.108 -10.145 -5.277 1.00 88.50 83 GLN A C 1
ATOM 673 O O . GLN A 1 83 ? 7.895 -9.955 -6.203 1.00 88.50 83 GLN A O 1
ATOM 678 N N . LEU A 1 84 ? 6.056 -9.354 -5.050 1.00 87.25 84 LEU A N 1
ATOM 679 C CA . LEU A 1 84 ? 5.695 -8.239 -5.929 1.00 87.25 84 LEU A CA 1
ATOM 680 C C . LEU A 1 84 ? 6.790 -7.167 -5.977 1.00 87.25 84 LEU A C 1
ATOM 682 O O . LEU A 1 84 ? 7.032 -6.575 -7.026 1.00 87.25 84 LEU A O 1
ATOM 686 N N . GLN A 1 85 ? 7.488 -6.934 -4.864 1.00 86.19 85 GLN A N 1
ATOM 687 C CA . GLN A 1 85 ? 8.625 -6.021 -4.812 1.00 86.19 85 GLN A CA 1
ATOM 688 C C . GLN A 1 85 ? 9.775 -6.511 -5.695 1.00 86.19 85 GLN A C 1
ATOM 690 O O . GLN A 1 85 ? 10.333 -5.702 -6.425 1.00 86.19 85 GLN A O 1
ATOM 695 N N . ALA A 1 86 ? 10.116 -7.803 -5.673 1.00 87.25 86 ALA A N 1
ATOM 696 C CA . ALA A 1 86 ? 11.184 -8.352 -6.511 1.00 87.25 86 ALA A CA 1
ATOM 697 C C . ALA A 1 86 ? 10.849 -8.265 -8.012 1.00 87.25 86 ALA A C 1
ATOM 699 O O . ALA A 1 86 ? 11.712 -7.922 -8.823 1.00 87.25 86 ALA A O 1
ATOM 700 N N . GLU A 1 87 ? 9.591 -8.525 -8.379 1.00 84.19 87 GLU A N 1
ATOM 701 C CA . GLU A 1 87 ? 9.102 -8.348 -9.752 1.00 84.19 87 GLU A CA 1
ATOM 702 C C . GLU A 1 87 ? 9.136 -6.876 -10.175 1.00 84.19 87 GLU A C 1
ATOM 704 O O . GLU A 1 87 ? 9.612 -6.543 -11.261 1.00 84.19 87 GLU A O 1
ATOM 709 N N . THR A 1 88 ? 8.699 -5.977 -9.292 1.00 82.62 88 THR A N 1
ATOM 710 C CA . THR A 1 88 ? 8.705 -4.533 -9.551 1.00 82.62 88 THR A CA 1
ATOM 711 C C . THR A 1 88 ? 10.128 -3.980 -9.613 1.00 82.62 88 THR A C 1
ATOM 713 O O . THR A 1 88 ? 10.403 -3.112 -10.431 1.00 82.62 88 THR A O 1
ATOM 716 N N . GLU A 1 89 ? 11.067 -4.499 -8.822 1.00 83.38 89 GLU A N 1
ATOM 717 C CA . GLU A 1 89 ? 12.468 -4.061 -8.809 1.00 83.38 89 GLU A CA 1
ATOM 718 C C . GLU A 1 89 ? 13.173 -4.344 -10.141 1.00 83.38 89 GLU A C 1
ATOM 720 O O . GLU A 1 89 ? 13.927 -3.504 -10.632 1.00 83.38 89 GLU A O 1
ATOM 725 N N . LEU A 1 90 ? 12.898 -5.497 -10.760 1.00 81.12 90 LEU A N 1
ATOM 726 C CA . LEU A 1 90 ? 13.371 -5.805 -12.115 1.00 81.12 90 LEU A CA 1
ATOM 727 C C . LEU A 1 90 ? 12.932 -4.734 -13.110 1.00 81.12 90 LEU A C 1
ATOM 729 O O . LEU A 1 90 ? 13.712 -4.305 -13.956 1.00 81.12 90 LEU A O 1
ATOM 733 N N . ILE A 1 91 ? 11.695 -4.278 -12.979 1.00 77.38 91 ILE A N 1
ATOM 734 C CA . ILE A 1 91 ? 11.126 -3.286 -13.874 1.00 77.38 91 ILE A CA 1
ATOM 735 C C . ILE A 1 91 ? 11.627 -1.873 -13.542 1.00 77.38 91 ILE A C 1
ATOM 737 O O . ILE A 1 91 ? 11.944 -1.116 -14.454 1.00 77.38 91 ILE A O 1
ATOM 741 N N . VAL A 1 92 ? 11.778 -1.518 -12.264 1.00 77.75 92 VAL A N 1
ATOM 742 C CA . VAL A 1 92 ? 12.384 -0.243 -11.841 1.00 77.75 92 VAL A CA 1
ATOM 743 C C . VAL A 1 92 ? 13.816 -0.131 -12.360 1.00 77.75 92 VAL A C 1
ATOM 745 O O . VAL A 1 92 ? 14.180 0.923 -12.870 1.00 77.75 92 VAL A O 1
ATOM 748 N N . LYS A 1 93 ? 14.598 -1.218 -12.350 1.00 81.06 93 LYS A N 1
ATOM 749 C CA . LYS A 1 93 ? 15.943 -1.237 -12.953 1.00 81.06 93 LYS A CA 1
ATOM 750 C C . LYS A 1 93 ? 15.927 -0.905 -14.447 1.00 81.06 93 LYS A C 1
ATOM 752 O O . LYS A 1 93 ? 16.815 -0.197 -14.903 1.00 81.06 93 LYS A O 1
ATOM 757 N N . MET A 1 94 ? 14.905 -1.340 -15.191 1.00 74.31 94 MET A N 1
ATOM 758 C CA . MET A 1 94 ? 14.732 -0.953 -16.604 1.00 74.31 94 MET A CA 1
ATOM 759 C C . MET A 1 94 ? 14.409 0.544 -16.770 1.00 74.31 94 MET A C 1
ATOM 761 O O . MET A 1 94 ? 14.722 1.147 -17.797 1.00 74.31 94 MET A O 1
ATOM 765 N N . PHE A 1 95 ? 13.790 1.166 -15.763 1.00 70.06 95 PHE A N 1
ATOM 766 C CA . PHE A 1 95 ? 13.487 2.599 -15.752 1.00 70.06 95 PHE A CA 1
ATOM 767 C C . PHE A 1 95 ? 14.651 3.472 -15.260 1.00 70.06 95 PHE A C 1
ATOM 769 O O . PHE A 1 95 ? 14.782 4.611 -15.714 1.00 70.06 95 PHE A O 1
ATOM 776 N N . GLU A 1 96 ? 15.511 2.950 -14.382 1.00 71.81 96 GLU A N 1
ATOM 777 C CA . GLU A 1 96 ? 16.725 3.624 -13.897 1.00 71.81 96 GLU A CA 1
ATOM 778 C C . GLU A 1 96 ? 17.797 3.795 -14.980 1.00 71.81 96 GLU A C 1
ATOM 780 O O . GLU A 1 96 ? 18.709 4.613 -14.821 1.00 71.81 96 GLU A O 1
ATOM 785 N N . ASP A 1 97 ? 17.680 3.078 -16.101 1.00 77.31 97 ASP A N 1
ATOM 786 C CA . ASP A 1 97 ? 18.593 3.244 -17.220 1.00 77.31 97 ASP A CA 1
ATOM 787 C C . ASP A 1 97 ? 18.622 4.715 -17.690 1.00 77.31 97 ASP A C 1
ATOM 789 O O . ASP A 1 97 ? 17.580 5.333 -17.961 1.00 77.31 97 ASP A O 1
ATOM 793 N N . PRO A 1 98 ? 19.820 5.321 -17.820 1.00 71.38 98 PRO A N 1
ATOM 794 C CA . PRO A 1 98 ? 19.959 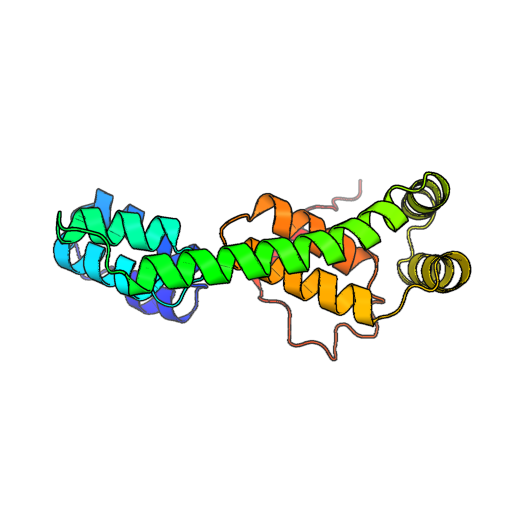6.746 -18.100 1.00 71.38 98 PRO A CA 1
ATOM 795 C C . PRO A 1 98 ? 19.446 7.128 -19.494 1.00 71.38 98 PRO A C 1
ATOM 797 O O . PRO A 1 98 ? 19.099 8.290 -19.705 1.00 71.38 98 PRO A O 1
ATOM 800 N N . GLU A 1 99 ? 19.370 6.186 -20.442 1.00 72.88 99 GLU A N 1
ATOM 801 C CA . GLU A 1 99 ? 18.666 6.391 -21.718 1.00 72.88 99 GLU A CA 1
ATOM 802 C C . GLU A 1 99 ? 17.155 6.524 -21.499 1.00 72.88 99 GLU A C 1
ATOM 804 O O . GLU A 1 99 ? 16.565 7.506 -21.950 1.00 72.88 99 GLU A O 1
ATOM 809 N N . THR A 1 100 ? 16.542 5.598 -20.760 1.00 67.81 100 THR A N 1
ATOM 810 C CA . THR A 1 100 ? 15.100 5.578 -20.473 1.00 67.81 100 THR A CA 1
ATOM 811 C C . THR A 1 100 ? 14.678 6.802 -19.667 1.00 67.81 100 THR A C 1
ATOM 813 O O . THR A 1 100 ? 13.719 7.481 -20.029 1.00 67.81 100 THR A O 1
ATOM 816 N N . THR A 1 101 ? 15.455 7.186 -18.650 1.00 70.00 101 THR A N 1
ATOM 817 C CA . THR A 1 101 ? 15.188 8.395 -17.852 1.00 70.00 101 THR A CA 1
ATOM 818 C C . THR A 1 101 ? 15.315 9.678 -18.688 1.00 70.00 101 THR A C 1
ATOM 820 O O . THR A 1 101 ? 14.557 10.634 -18.498 1.00 70.00 101 THR A O 1
ATOM 823 N N . ARG A 1 102 ? 16.261 9.733 -19.637 1.00 72.06 102 ARG A N 1
ATOM 824 C CA . ARG A 1 102 ? 16.386 10.869 -20.569 1.00 72.06 102 ARG A CA 1
ATOM 825 C C . ARG A 1 102 ? 15.199 10.937 -21.522 1.00 72.06 102 ARG A C 1
ATOM 827 O O . ARG A 1 102 ? 14.669 12.030 -21.709 1.00 72.06 102 ARG A O 1
ATOM 834 N N . GLN A 1 103 ? 14.752 9.797 -22.045 1.00 69.00 103 GLN A N 1
ATOM 835 C CA . GLN A 1 103 ? 13.567 9.713 -22.902 1.00 69.00 103 GLN A CA 1
ATOM 836 C C . GLN A 1 103 ? 12.286 10.074 -22.144 1.00 69.00 103 GLN A C 1
ATOM 838 O O . GLN A 1 103 ? 11.473 10.826 -22.668 1.00 69.00 103 GLN A O 1
ATOM 843 N N . MET A 1 104 ? 12.140 9.663 -20.881 1.00 66.38 104 MET A N 1
ATOM 844 C CA . MET A 1 104 ? 11.034 10.090 -20.011 1.00 66.38 104 MET A CA 1
ATOM 845 C C . MET A 1 104 ? 10.993 11.607 -19.796 1.00 66.38 104 MET A C 1
ATOM 847 O O . MET A 1 104 ? 9.919 12.190 -19.675 1.00 66.38 104 MET A O 1
ATOM 851 N N . ARG A 1 105 ? 12.159 12.264 -19.725 1.00 67.31 105 ARG A N 1
ATOM 852 C CA . ARG A 1 105 ? 12.248 13.722 -19.544 1.00 67.31 105 ARG A CA 1
ATOM 853 C C . ARG A 1 105 ? 12.067 14.498 -20.845 1.00 67.31 105 ARG A C 1
ATOM 855 O O . ARG A 1 105 ? 11.544 15.610 -20.797 1.00 67.31 105 ARG A O 1
ATOM 862 N N . SER A 1 106 ? 12.520 13.965 -21.981 1.00 68.19 106 SER A N 1
ATOM 863 C CA . SER A 1 106 ? 12.379 14.643 -23.276 1.00 68.19 106 SER A CA 1
ATOM 864 C C . SER A 1 106 ? 11.006 14.431 -23.899 1.00 68.19 106 SER A C 1
ATOM 866 O O . SER A 1 106 ? 10.469 15.340 -24.529 1.00 68.19 106 SER A O 1
ATOM 868 N N . THR A 1 107 ? 10.439 13.240 -23.725 1.00 61.78 107 THR A N 1
ATOM 869 C CA . THR A 1 107 ? 9.223 12.803 -24.402 1.00 61.78 107 THR A CA 1
ATOM 870 C C . THR A 1 107 ? 8.044 12.946 -23.452 1.00 61.78 107 THR A C 1
ATOM 872 O O . THR A 1 107 ? 7.878 12.178 -22.510 1.00 61.78 107 THR A O 1
ATOM 875 N N . ARG A 1 108 ? 7.213 13.963 -23.701 1.00 61.03 108 ARG A N 1
ATOM 876 C CA . ARG A 1 108 ? 5.976 14.223 -22.943 1.00 61.03 108 ARG A CA 1
ATOM 877 C C . ARG A 1 108 ? 4.819 13.286 -23.312 1.00 61.03 108 ARG A C 1
ATOM 879 O O . ARG A 1 108 ? 3.812 13.279 -22.610 1.00 61.03 108 ARG A O 1
ATOM 886 N N . ASP A 1 109 ? 4.959 12.513 -24.388 1.00 64.94 109 ASP A N 1
ATOM 887 C CA . ASP A 1 109 ? 3.933 11.600 -24.886 1.00 64.94 109 ASP A CA 1
ATOM 888 C C . ASP A 1 109 ? 4.142 10.172 -24.365 1.00 64.94 109 ASP A C 1
ATOM 890 O O . ASP A 1 109 ? 5.050 9.459 -24.798 1.00 64.94 109 ASP A O 1
ATOM 894 N N . GLY A 1 110 ? 3.243 9.724 -23.482 1.00 64.69 110 GLY A N 1
ATOM 895 C CA . GLY A 1 110 ? 3.273 8.385 -22.876 1.00 64.69 110 GLY A CA 1
ATOM 896 C C . GLY A 1 110 ? 3.257 7.227 -23.879 1.00 64.69 110 GLY A C 1
ATOM 897 O O . GLY A 1 110 ? 3.873 6.196 -23.638 1.00 64.69 110 GLY A O 1
ATOM 898 N N . ARG A 1 111 ? 2.639 7.421 -25.055 1.00 67.50 111 ARG A N 1
ATOM 899 C CA . ARG A 1 111 ? 2.642 6.434 -26.153 1.00 67.50 111 ARG A CA 1
ATOM 900 C C . ARG A 1 111 ? 4.031 6.197 -26.731 1.00 67.50 111 ARG A C 1
ATOM 902 O O . ARG A 1 111 ? 4.449 5.058 -26.857 1.00 67.50 111 ARG A O 1
ATOM 909 N N . MET A 1 112 ? 4.757 7.271 -27.037 1.00 69.19 112 MET A N 1
ATOM 910 C CA . MET A 1 112 ? 6.103 7.156 -27.601 1.00 69.19 112 MET A CA 1
ATOM 911 C C . MET A 1 112 ? 7.089 6.578 -26.589 1.00 69.19 112 MET A C 1
ATOM 913 O O . MET A 1 112 ? 8.004 5.852 -26.963 1.00 69.19 112 MET A O 1
ATOM 917 N N . LEU A 1 113 ? 6.888 6.883 -25.306 1.00 72.69 113 LEU A N 1
ATOM 918 C CA . LEU A 1 113 ? 7.656 6.278 -24.231 1.00 72.69 113 LEU A CA 1
ATOM 919 C C . LEU A 1 113 ? 7.373 4.772 -24.133 1.00 72.69 113 LEU A C 1
ATOM 921 O O . LEU A 1 113 ? 8.315 3.988 -24.077 1.00 72.69 113 LEU A O 1
ATOM 925 N N . PHE A 1 114 ? 6.103 4.365 -24.171 1.00 72.31 114 PHE A N 1
ATOM 926 C CA . PHE A 1 114 ? 5.722 2.954 -24.151 1.00 72.31 114 PHE A CA 1
ATOM 927 C C . PHE A 1 114 ? 6.292 2.187 -25.352 1.00 72.31 114 PHE A C 1
ATOM 929 O O . PHE A 1 114 ? 6.912 1.148 -25.152 1.00 72.31 114 PHE A O 1
ATOM 936 N N . ASP A 1 115 ? 6.177 2.727 -26.569 1.00 73.81 115 ASP A N 1
ATOM 937 C CA . ASP A 1 115 ? 6.735 2.106 -27.779 1.00 73.81 115 ASP A CA 1
ATOM 938 C C . ASP A 1 115 ? 8.268 1.997 -27.706 1.00 73.81 115 ASP A C 1
ATOM 940 O O . ASP A 1 115 ? 8.839 0.969 -28.063 1.00 73.81 115 ASP A O 1
ATOM 944 N N . TYR A 1 116 ? 8.946 3.020 -27.173 1.00 74.12 116 TYR A N 1
ATOM 945 C CA . TYR A 1 116 ? 10.396 2.991 -26.958 1.00 74.12 116 TYR A CA 1
ATOM 946 C C . TYR A 1 116 ? 10.810 1.909 -25.951 1.00 74.12 116 TYR A C 1
ATOM 948 O O . TYR A 1 116 ? 11.775 1.180 -26.181 1.00 74.12 116 TYR A O 1
ATOM 956 N N . LEU A 1 117 ? 10.080 1.781 -24.841 1.00 73.88 117 LEU A N 1
ATOM 957 C CA . LEU A 1 117 ? 10.303 0.741 -23.833 1.00 73.88 117 LEU A CA 1
ATOM 958 C C . LEU A 1 117 ? 9.969 -0.660 -24.368 1.00 73.88 117 LEU A C 1
ATOM 960 O O . LEU A 1 117 ? 10.674 -1.620 -24.047 1.00 73.88 117 LEU A O 1
ATOM 964 N N . ALA A 1 118 ? 8.945 -0.785 -25.210 1.00 76.31 118 ALA A N 1
ATOM 965 C CA . ALA A 1 118 ? 8.588 -2.032 -25.875 1.00 76.31 118 ALA A CA 1
ATOM 966 C C . ALA A 1 118 ? 9.693 -2.489 -26.841 1.00 76.31 118 ALA A C 1
ATOM 968 O O . ALA A 1 118 ? 10.060 -3.662 -26.830 1.00 76.31 118 ALA A O 1
ATOM 969 N N . ASP A 1 119 ? 10.275 -1.568 -27.612 1.00 75.38 119 ASP A N 1
ATOM 970 C CA . ASP A 1 119 ? 11.297 -1.877 -28.621 1.00 75.38 119 ASP A CA 1
ATOM 971 C C . ASP A 1 119 ? 12.691 -2.115 -28.003 1.00 75.38 119 ASP A C 1
ATOM 973 O O . ASP A 1 119 ? 13.415 -3.029 -28.397 1.00 75.38 119 ASP A O 1
ATOM 977 N N . LYS A 1 120 ? 13.071 -1.340 -26.976 1.00 73.62 120 LYS A N 1
ATOM 978 C CA . LYS A 1 120 ? 14.388 -1.447 -26.313 1.00 73.62 120 LYS A CA 1
ATOM 979 C C . LYS A 1 120 ? 14.462 -2.526 -25.235 1.00 73.62 120 LYS A C 1
ATOM 981 O O . LYS A 1 120 ? 15.486 -3.197 -25.126 1.00 73.62 120 LYS A O 1
ATOM 986 N N . HIS A 1 121 ? 13.413 -2.666 -24.427 1.00 67.81 121 HIS A N 1
ATOM 987 C CA . HIS A 1 121 ? 13.403 -3.543 -23.250 1.00 67.81 121 HIS A CA 1
ATOM 988 C C . HIS A 1 121 ? 12.398 -4.696 -23.362 1.00 67.81 121 HIS A C 1
ATOM 990 O O . HIS A 1 121 ? 12.302 -5.507 -22.444 1.00 67.81 121 HIS A O 1
ATOM 996 N N . GLY A 1 122 ? 11.647 -4.802 -24.466 1.00 66.38 122 GLY A N 1
ATOM 997 C CA . GLY A 1 122 ? 10.594 -5.811 -24.588 1.00 66.38 122 GLY A CA 1
ATOM 998 C C . GLY A 1 122 ? 9.460 -5.584 -23.588 1.00 66.38 122 GLY A C 1
ATOM 999 O O . GLY A 1 122 ? 8.849 -6.549 -23.129 1.00 66.38 122 GLY A O 1
ATOM 1000 N N . PHE A 1 123 ? 9.217 -4.328 -23.199 1.00 70.25 123 PHE A N 1
ATOM 1001 C CA . PHE A 1 123 ? 8.214 -3.974 -22.204 1.00 70.25 123 PHE A CA 1
ATOM 1002 C C . PHE A 1 123 ? 6.815 -4.407 -22.661 1.00 70.25 123 PHE A C 1
ATOM 1004 O O . PHE A 1 123 ? 6.289 -3.939 -23.670 1.00 70.25 123 PHE A O 1
ATOM 1011 N N . ARG A 1 124 ? 6.218 -5.336 -21.910 1.00 72.19 124 ARG A N 1
ATOM 1012 C CA . ARG A 1 124 ? 4.858 -5.839 -22.114 1.00 72.19 124 ARG A CA 1
ATOM 1013 C C . ARG A 1 124 ? 3.867 -5.154 -21.187 1.00 72.19 124 ARG A C 1
ATOM 1015 O O . ARG A 1 124 ? 4.213 -4.722 -20.091 1.00 72.19 124 ARG A O 1
ATOM 1022 N N . GLN A 1 125 ? 2.603 -5.164 -21.598 1.00 71.88 125 GLN A N 1
ATOM 1023 C CA . GLN A 1 125 ? 1.481 -4.707 -20.778 1.00 71.88 125 GLN A CA 1
ATOM 1024 C C . GLN A 1 125 ? 1.360 -5.484 -19.453 1.00 71.88 125 GLN A C 1
ATOM 1026 O O . GLN A 1 125 ? 0.963 -4.907 -18.450 1.00 71.88 125 GLN A O 1
ATOM 1031 N N . GLU A 1 126 ? 1.824 -6.738 -19.414 1.00 78.94 126 GLU A N 1
ATOM 1032 C CA . GLU A 1 126 ? 1.920 -7.559 -18.195 1.00 78.94 126 GLU A CA 1
ATOM 1033 C C . GLU A 1 126 ? 2.693 -6.851 -17.063 1.00 78.94 126 GLU A C 1
ATOM 1035 O O . GLU A 1 126 ? 2.299 -6.925 -15.903 1.00 78.94 126 GLU A O 1
ATOM 1040 N N . TYR A 1 127 ? 3.746 -6.089 -17.386 1.00 78.44 127 TYR A N 1
ATOM 1041 C CA . TYR A 1 127 ? 4.504 -5.335 -16.383 1.00 78.44 127 TYR A CA 1
ATOM 1042 C C . TYR A 1 127 ? 3.709 -4.161 -15.807 1.00 78.44 127 TYR A C 1
ATOM 1044 O O . TYR A 1 127 ? 3.887 -3.822 -14.638 1.00 78.44 127 TYR A O 1
ATOM 1052 N N . LEU A 1 128 ? 2.817 -3.546 -16.592 1.00 77.25 128 LEU A N 1
ATOM 1053 C CA . LEU A 1 128 ? 1.924 -2.496 -16.096 1.00 77.25 128 LEU A CA 1
ATOM 1054 C C . LEU A 1 128 ? 0.904 -3.063 -15.108 1.00 77.25 128 LEU A C 1
ATOM 1056 O O . LEU A 1 128 ? 0.642 -2.430 -14.085 1.00 77.25 128 LEU A O 1
ATOM 1060 N N . ASP A 1 129 ? 0.381 -4.258 -15.378 1.00 81.31 129 ASP A N 1
ATOM 1061 C CA . ASP A 1 129 ? -0.542 -4.945 -14.472 1.00 81.31 129 ASP A CA 1
ATOM 1062 C C . ASP A 1 129 ? 0.153 -5.318 -13.152 1.00 81.31 129 ASP A C 1
ATOM 1064 O O . ASP A 1 129 ? -0.410 -5.101 -12.071 1.00 81.31 129 ASP A O 1
ATOM 1068 N N . THR A 1 130 ? 1.409 -5.780 -13.209 1.00 83.25 130 THR A N 1
ATOM 1069 C CA . THR A 1 130 ? 2.243 -5.999 -12.014 1.00 83.25 130 THR A CA 1
ATOM 1070 C C . THR A 1 130 ? 2.486 -4.693 -11.249 1.00 83.25 130 THR A C 1
ATOM 1072 O O . THR A 1 130 ? 2.316 -4.672 -10.030 1.00 83.25 130 THR A O 1
ATOM 1075 N N . PHE A 1 131 ? 2.797 -3.581 -11.933 1.00 81.38 131 PHE A N 1
ATOM 1076 C CA . PHE A 1 131 ? 2.952 -2.257 -11.300 1.00 81.38 131 PHE A CA 1
ATOM 1077 C C . PHE A 1 131 ? 1.690 -1.805 -10.588 1.00 81.38 131 PHE A C 1
ATOM 1079 O O . PHE A 1 131 ? 1.753 -1.336 -9.453 1.00 81.38 131 PHE A O 1
ATOM 1086 N N . TYR A 1 132 ? 0.545 -1.927 -11.256 1.00 83.50 132 TYR A N 1
ATOM 1087 C CA . TYR A 1 132 ? -0.734 -1.526 -10.693 1.00 83.50 132 TYR A CA 1
ATOM 1088 C C . TYR A 1 132 ? -1.081 -2.374 -9.468 1.00 83.50 132 TYR A C 1
ATOM 1090 O O . TYR A 1 132 ? -1.465 -1.835 -8.430 1.00 83.50 132 TYR A O 1
ATOM 1098 N N . THR A 1 133 ? -0.874 -3.690 -9.556 1.00 85.62 133 THR A N 1
ATOM 1099 C CA . THR A 1 133 ? -1.092 -4.624 -8.444 1.00 85.62 133 THR A CA 1
ATOM 1100 C C . THR A 1 133 ? -0.176 -4.300 -7.268 1.00 85.62 133 THR A C 1
ATOM 1102 O O . THR A 1 133 ? -0.646 -4.220 -6.136 1.00 85.62 133 THR A O 1
ATOM 1105 N N . TYR A 1 134 ? 1.105 -4.030 -7.520 1.00 86.50 134 TYR A N 1
ATOM 1106 C CA . TYR A 1 134 ? 2.053 -3.640 -6.481 1.00 86.50 134 TYR A CA 1
ATOM 1107 C C . TYR A 1 134 ? 1.708 -2.288 -5.852 1.00 86.50 134 TYR A C 1
ATOM 1109 O O . TYR A 1 134 ? 1.728 -2.160 -4.630 1.00 86.50 134 TYR A O 1
ATOM 1117 N N . ALA A 1 135 ? 1.334 -1.288 -6.651 1.00 86.12 135 ALA A N 1
ATOM 1118 C CA . ALA A 1 135 ? 0.934 0.019 -6.141 1.00 86.12 135 ALA A CA 1
ATOM 1119 C C . ALA A 1 135 ? -0.344 -0.065 -5.294 1.00 86.12 135 ALA A C 1
ATOM 1121 O O . ALA A 1 135 ? -0.425 0.553 -4.231 1.00 86.12 135 ALA A O 1
ATOM 1122 N N . LYS A 1 136 ? -1.317 -0.878 -5.723 1.00 85.81 136 LYS A N 1
ATOM 1123 C CA . LYS A 1 136 ? -2.517 -1.185 -4.942 1.00 85.81 136 LYS A CA 1
ATOM 1124 C C . LYS A 1 136 ? -2.158 -1.888 -3.633 1.00 85.81 136 LYS A C 1
ATOM 1126 O O . LYS A 1 136 ? -2.646 -1.489 -2.583 1.00 85.81 136 LYS A O 1
ATOM 1131 N N . PHE A 1 137 ? -1.260 -2.868 -3.674 1.00 86.69 137 PHE A N 1
ATOM 1132 C CA . PHE A 1 137 ? -0.800 -3.576 -2.481 1.00 86.69 137 PHE A CA 1
ATOM 1133 C C . PHE A 1 137 ? -0.075 -2.639 -1.500 1.00 86.69 137 PHE A C 1
ATOM 1135 O O . PHE A 1 137 ? -0.325 -2.678 -0.300 1.00 86.69 137 PHE A O 1
ATOM 1142 N N . GLN A 1 138 ? 0.770 -1.732 -2.002 1.00 84.25 138 GLN A N 1
ATOM 1143 C CA . GLN A 1 138 ? 1.427 -0.694 -1.197 1.00 84.25 138 GLN A CA 1
ATOM 1144 C C . GLN A 1 138 ? 0.409 0.235 -0.523 1.00 84.25 138 GLN A C 1
ATOM 1146 O O . GLN A 1 138 ? 0.566 0.552 0.657 1.00 84.25 138 GLN A O 1
ATOM 1151 N N . TYR A 1 139 ? -0.650 0.630 -1.238 1.00 84.88 139 TYR A N 1
ATOM 1152 C CA . TYR A 1 139 ? -1.753 1.407 -0.668 1.00 84.88 139 TYR A CA 1
ATOM 1153 C C . TYR A 1 139 ? -2.476 0.623 0.436 1.00 84.88 139 TYR A C 1
ATOM 1155 O O . TYR A 1 139 ? -2.638 1.138 1.540 1.00 84.88 139 TYR A O 1
ATOM 1163 N N . GLU A 1 140 ? -2.818 -0.643 0.185 1.00 82.81 140 GLU A N 1
ATOM 1164 C CA . GLU A 1 140 ? -3.478 -1.522 1.160 1.00 82.81 140 GLU A CA 1
ATOM 1165 C C . GLU A 1 140 ? -2.612 -1.812 2.399 1.00 82.81 140 GLU A C 1
ATOM 1167 O O . GLU A 1 140 ? -3.150 -2.011 3.487 1.00 82.81 140 GLU A O 1
ATOM 1172 N N . CYS A 1 141 ? -1.281 -1.796 2.278 1.00 81.31 141 CYS A N 1
ATOM 1173 C CA . CYS A 1 141 ? -0.354 -1.875 3.413 1.00 81.31 141 CYS A CA 1
ATOM 1174 C C . CYS A 1 141 ? -0.190 -0.542 4.171 1.00 81.31 141 CYS A C 1
ATOM 1176 O O . CYS A 1 141 ? 0.448 -0.519 5.224 1.00 81.31 141 CYS A O 1
ATOM 1178 N N . GLY A 1 142 ? -0.755 0.559 3.666 1.00 77.75 142 GLY A N 1
ATOM 1179 C CA . GLY A 1 142 ? -0.699 1.889 4.281 1.00 77.75 142 GLY A CA 1
ATOM 1180 C C . GLY A 1 142 ? 0.466 2.772 3.818 1.00 77.75 142 GLY A C 1
ATOM 1181 O O . GLY A 1 142 ? 0.703 3.827 4.407 1.00 77.75 142 GLY A O 1
ATOM 1182 N N . ASN A 1 143 ? 1.200 2.385 2.771 1.00 81.12 143 ASN A N 1
ATOM 1183 C CA . ASN A 1 143 ? 2.289 3.184 2.205 1.00 81.12 143 ASN A CA 1
ATOM 1184 C C . ASN A 1 143 ? 1.791 4.087 1.064 1.00 81.12 143 ASN A C 1
ATOM 1186 O O . ASN A 1 143 ? 2.001 3.823 -0.123 1.00 81.12 143 ASN A O 1
ATOM 1190 N N . TYR A 1 144 ? 1.118 5.177 1.436 1.00 83.25 144 TYR A N 1
ATOM 1191 C CA . TYR A 1 144 ? 0.470 6.084 0.484 1.00 83.25 144 TYR A CA 1
ATOM 1192 C C . TYR A 1 144 ? 1.455 6.848 -0.409 1.00 83.25 144 TYR A C 1
ATOM 1194 O O . TYR A 1 144 ? 1.168 7.071 -1.584 1.00 83.25 144 TYR A O 1
ATOM 1202 N N . SER A 1 145 ? 2.615 7.245 0.126 1.00 81.19 145 SER A N 1
ATOM 1203 C CA . SER A 1 145 ? 3.623 8.001 -0.629 1.00 81.19 145 SE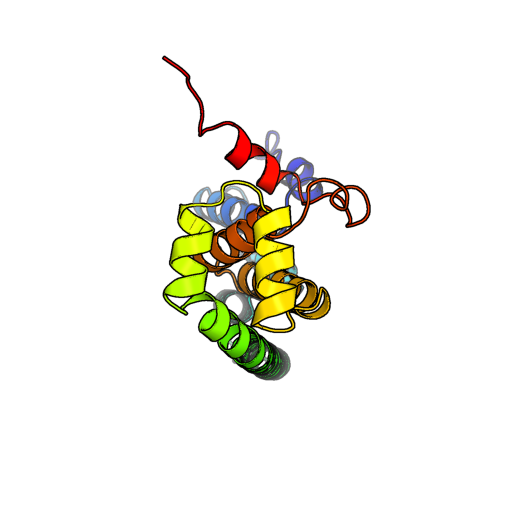R A CA 1
ATOM 1204 C C . SER A 1 145 ? 4.221 7.159 -1.751 1.00 81.19 145 SER A C 1
ATOM 1206 O O . SER A 1 145 ? 4.224 7.591 -2.901 1.00 81.19 145 SER A O 1
ATOM 1208 N N . GLY A 1 146 ? 4.644 5.931 -1.434 1.00 79.88 146 GLY A N 1
ATOM 1209 C CA . GLY A 1 146 ? 5.149 4.994 -2.432 1.00 79.88 146 GLY A CA 1
ATOM 1210 C C . GLY A 1 146 ? 4.091 4.680 -3.489 1.00 79.88 146 GLY A C 1
ATOM 1211 O O . GLY A 1 146 ? 4.351 4.819 -4.681 1.00 79.88 146 GLY A O 1
ATOM 1212 N N . ALA A 1 147 ? 2.871 4.329 -3.067 1.00 84.12 147 ALA A N 1
ATOM 1213 C CA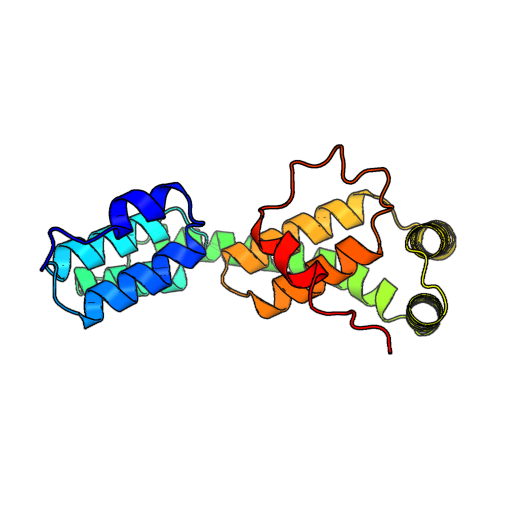 . ALA A 1 147 ? 1.774 4.025 -3.987 1.00 84.12 147 ALA A CA 1
ATOM 1214 C C . ALA A 1 147 ? 1.475 5.178 -4.967 1.00 84.12 147 ALA A C 1
ATOM 1216 O O . ALA A 1 147 ? 1.246 4.932 -6.152 1.00 84.12 147 ALA A O 1
ATOM 1217 N N . ALA A 1 148 ? 1.520 6.430 -4.500 1.00 80.00 148 ALA A N 1
ATOM 1218 C CA . ALA A 1 148 ? 1.290 7.604 -5.339 1.00 80.00 148 ALA A CA 1
ATOM 1219 C C . ALA A 1 148 ? 2.353 7.768 -6.437 1.00 80.00 148 ALA A C 1
ATOM 1221 O O . ALA A 1 148 ? 1.999 8.057 -7.582 1.00 80.00 148 ALA A O 1
ATOM 1222 N N . GLU A 1 149 ? 3.633 7.551 -6.122 1.00 79.12 149 GLU A N 1
ATOM 1223 C CA . GLU A 1 149 ? 4.713 7.599 -7.115 1.00 79.12 149 GLU A CA 1
ATOM 1224 C C . GLU A 1 149 ? 4.548 6.503 -8.174 1.00 79.12 149 GLU A C 1
ATOM 1226 O O . GLU A 1 149 ? 4.579 6.792 -9.373 1.00 79.12 149 GLU A O 1
ATOM 1231 N N . TYR A 1 150 ? 4.278 5.261 -7.760 1.00 80.75 150 TYR A N 1
ATOM 1232 C CA . TYR A 1 150 ? 4.060 4.154 -8.698 1.00 80.75 150 TYR A CA 1
ATOM 1233 C C . TYR A 1 150 ? 2.849 4.392 -9.611 1.00 80.75 150 TYR A C 1
ATOM 1235 O O . TYR A 1 150 ? 2.925 4.153 -10.818 1.00 80.75 150 TYR A O 1
ATOM 1243 N N . LEU A 1 151 ? 1.745 4.922 -9.075 1.00 80.94 151 LEU A N 1
ATOM 1244 C CA . LEU A 1 151 ? 0.556 5.256 -9.867 1.00 80.94 151 LEU A CA 1
ATOM 1245 C C . LEU A 1 151 ? 0.777 6.460 -10.784 1.00 80.94 151 LEU A C 1
ATOM 1247 O O . LEU A 1 151 ? 0.194 6.521 -11.869 1.00 80.94 151 LEU A O 1
ATOM 1251 N N . TYR A 1 152 ? 1.641 7.397 -10.394 1.00 77.44 152 TYR A N 1
ATOM 1252 C CA . TYR A 1 152 ? 2.072 8.473 -11.278 1.00 77.44 152 TYR A CA 1
ATOM 1253 C C . TYR A 1 152 ? 2.830 7.916 -12.488 1.00 77.44 152 TYR A C 1
ATOM 1255 O O . TYR A 1 152 ? 2.482 8.250 -13.622 1.00 77.44 152 TYR A O 1
ATOM 1263 N N . PHE A 1 153 ? 3.793 7.014 -12.274 1.00 73.88 153 PHE A N 1
ATOM 1264 C CA . PH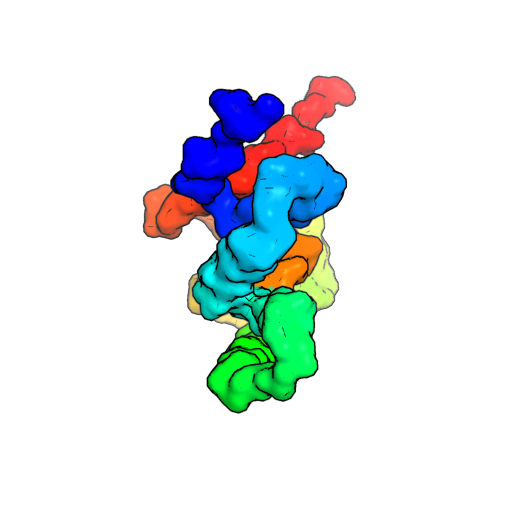E A 1 153 ? 4.497 6.344 -13.373 1.00 73.88 153 PHE A CA 1
ATOM 1265 C C . PHE A 1 153 ? 3.537 5.563 -14.271 1.00 73.88 153 PHE A C 1
ATOM 1267 O O . PHE A 1 153 ? 3.580 5.721 -15.491 1.00 73.88 153 PHE A O 1
ATOM 1274 N N . PHE A 1 154 ? 2.610 4.804 -13.682 1.00 76.12 154 PHE A N 1
ATOM 1275 C CA . PHE A 1 154 ? 1.569 4.097 -14.428 1.00 76.12 154 PHE A CA 1
ATOM 1276 C C . PHE A 1 154 ? 0.742 5.053 -15.304 1.00 76.12 154 PHE A C 1
ATOM 1278 O O . PHE A 1 154 ? 0.552 4.805 -16.492 1.00 76.12 154 PHE A O 1
ATOM 1285 N N . ARG A 1 155 ? 0.310 6.197 -14.762 1.00 75.06 155 ARG A N 1
ATOM 1286 C CA . ARG A 1 155 ? -0.463 7.208 -15.504 1.00 75.06 155 ARG A CA 1
ATOM 1287 C C . ARG A 1 155 ? 0.312 7.818 -16.672 1.00 75.06 155 ARG A C 1
ATOM 1289 O O . ARG A 1 155 ? -0.298 8.154 -17.683 1.00 75.06 155 ARG A O 1
ATOM 1296 N N . VAL A 1 156 ? 1.621 8.009 -16.520 1.00 72.12 156 VAL A N 1
ATOM 1297 C CA . VAL A 1 156 ? 2.486 8.543 -17.584 1.00 72.12 156 VAL A CA 1
ATOM 1298 C C . VAL A 1 156 ? 2.715 7.503 -18.683 1.00 72.12 156 VAL A C 1
ATOM 1300 O O . VAL A 1 156 ? 2.806 7.872 -19.851 1.00 72.12 156 VAL A O 1
ATOM 1303 N N . LEU A 1 157 ? 2.781 6.219 -18.326 1.00 68.38 157 LEU A N 1
ATOM 1304 C CA . LEU A 1 157 ? 3.046 5.114 -19.252 1.00 68.38 157 LEU A CA 1
ATOM 1305 C C . LEU A 1 157 ? 1.800 4.639 -20.011 1.00 68.38 157 LEU A C 1
ATOM 1307 O O . LEU A 1 157 ? 1.924 4.197 -21.150 1.00 68.38 157 LEU A O 1
ATOM 1311 N N . VAL A 1 158 ? 0.608 4.723 -19.413 1.00 67.44 158 VAL A N 1
ATOM 1312 C CA . VAL A 1 158 ? -0.634 4.263 -20.049 1.00 67.44 158 VAL A CA 1
ATOM 1313 C C . VAL A 1 158 ? -1.118 5.272 -21.102 1.00 67.44 158 VAL A C 1
ATOM 1315 O O . VAL A 1 158 ? -1.406 6.429 -20.774 1.00 67.44 158 VAL A O 1
ATOM 1318 N N . PRO A 1 159 ? -1.288 4.857 -22.372 1.00 59.03 159 PRO A N 1
ATOM 1319 C CA . PRO A 1 159 ? -1.942 5.672 -23.388 1.00 59.03 159 PRO A CA 1
ATOM 1320 C C . PRO A 1 159 ? -3.375 6.025 -22.974 1.00 59.03 159 PRO A C 1
ATOM 1322 O O . PRO A 1 159 ? -4.156 5.152 -22.605 1.00 59.03 159 PRO A O 1
ATOM 1325 N N . GLN A 1 160 ? -3.785 7.289 -23.125 1.00 51.41 160 GLN A N 1
ATOM 1326 C CA . GLN A 1 160 ? -5.134 7.748 -22.741 1.00 51.41 160 GLN A CA 1
ATOM 1327 C C . GLN A 1 160 ? -6.307 7.069 -23.481 1.00 51.41 160 GLN A C 1
ATOM 1329 O O . GLN A 1 160 ? -7.460 7.339 -23.156 1.00 51.41 160 GLN A O 1
ATOM 1334 N N . CYS A 1 161 ? -6.043 6.186 -24.451 1.00 43.88 161 CYS A N 1
ATOM 1335 C CA . CYS A 1 161 ? -7.080 5.424 -25.147 1.00 43.88 161 CYS A CA 1
ATOM 1336 C C . CYS A 1 161 ? -7.652 4.261 -24.313 1.00 43.88 161 CYS A C 1
ATOM 1338 O O . CYS A 1 161 ? -8.853 4.016 -24.402 1.00 43.88 161 CYS A O 1
ATOM 1340 N N . ASP A 1 162 ? -6.860 3.617 -23.447 1.00 45.09 162 ASP A N 1
ATOM 1341 C CA . ASP A 1 162 ? -7.281 2.400 -22.719 1.00 45.09 162 ASP A CA 1
ATOM 1342 C C . ASP A 1 162 ? -7.729 2.657 -21.270 1.00 45.09 162 ASP A C 1
ATOM 1344 O O . ASP A 1 162 ? -8.196 1.765 -20.569 1.00 45.09 162 ASP A O 1
ATOM 1348 N N . LEU A 1 163 ? -7.708 3.913 -20.819 1.00 46.00 163 LEU A N 1
ATOM 1349 C CA . LEU A 1 163 ? -8.263 4.324 -19.519 1.00 46.00 163 LEU A CA 1
ATOM 1350 C C . LEU A 1 163 ? -9.789 4.141 -19.411 1.00 46.00 163 LEU A C 1
ATOM 1352 O O . LEU A 1 163 ? -10.359 4.330 -18.339 1.00 46.00 163 LEU A O 1
ATOM 1356 N N . SER A 1 164 ? -10.449 3.807 -20.522 1.00 41.53 164 SER A N 1
ATOM 1357 C CA . SER A 1 164 ? -11.880 3.507 -20.585 1.00 41.53 164 SER A CA 1
ATOM 1358 C C . SER A 1 164 ? -12.215 2.025 -20.351 1.00 41.53 164 SER A C 1
ATOM 1360 O O . SER A 1 164 ? -13.388 1.714 -20.149 1.00 41.53 164 SER A O 1
ATOM 1362 N N . SER A 1 165 ? -11.222 1.123 -20.354 1.00 39.25 165 SER A N 1
ATOM 1363 C CA . SER A 1 165 ? -11.418 -0.331 -20.215 1.00 39.25 165 SER A CA 1
ATOM 1364 C C . SER A 1 165 ? -10.998 -0.893 -18.851 1.00 39.25 165 SER A C 1
ATOM 1366 O O . SER A 1 165 ? -11.557 -1.897 -18.409 1.00 39.25 165 SER A O 1
ATOM 1368 N N . LEU A 1 166 ? -10.079 -0.233 -18.142 1.00 40.72 166 LEU A N 1
ATOM 1369 C CA . LEU A 1 166 ? -9.803 -0.512 -16.733 1.00 40.72 166 LEU A CA 1
ATOM 1370 C C . LEU A 1 166 ? -10.877 0.171 -15.880 1.00 40.72 166 LEU A C 1
ATOM 1372 O O . LEU A 1 166 ? -11.243 1.315 -16.150 1.00 40.72 166 LEU A O 1
ATOM 1376 N N . GLN A 1 167 ? -11.410 -0.537 -14.877 1.00 47.62 167 GLN A N 1
ATOM 1377 C CA . GLN A 1 167 ? -12.399 0.004 -13.936 1.00 47.62 167 GLN A CA 1
ATOM 1378 C C . GLN A 1 167 ? -12.040 1.443 -13.535 1.00 47.62 167 GLN A C 1
ATOM 1380 O O . GLN A 1 167 ? -10.857 1.731 -13.331 1.00 47.62 167 GLN A O 1
ATOM 1385 N N . PRO A 1 168 ? -13.033 2.348 -13.424 1.00 41.38 168 PRO A N 1
ATOM 1386 C CA . PRO A 1 168 ? -12.764 3.748 -13.153 1.00 41.38 168 PRO A CA 1
ATOM 1387 C C . PRO A 1 168 ? -11.892 3.846 -11.904 1.00 41.38 168 PRO A C 1
ATOM 1389 O O . PRO A 1 168 ? -12.295 3.394 -10.832 1.00 41.38 168 PRO A O 1
ATOM 1392 N N . LEU A 1 169 ? -10.690 4.409 -12.076 1.00 42.16 169 LEU A N 1
ATOM 1393 C CA . LEU A 1 169 ? -9.798 4.777 -10.981 1.00 42.16 169 LEU A CA 1
ATOM 1394 C C . LEU A 1 169 ? -10.640 5.405 -9.861 1.00 42.16 169 LEU A C 1
ATOM 1396 O O . LEU A 1 169 ? -11.481 6.265 -10.170 1.00 42.16 169 LEU A O 1
ATOM 1400 N N . PRO A 1 170 ? -10.447 4.998 -8.592 1.00 43.62 170 PRO A N 1
ATOM 1401 C CA . PRO A 1 170 ? -11.189 5.579 -7.490 1.00 43.62 170 PRO A CA 1
ATOM 1402 C C . PRO A 1 170 ? -11.069 7.111 -7.554 1.00 43.62 170 PRO A C 1
ATOM 1404 O O . PRO A 1 170 ? -10.005 7.641 -7.901 1.00 43.62 170 PRO A O 1
ATOM 1407 N N . PRO A 1 171 ? -12.166 7.842 -7.284 1.00 44.72 171 PRO A N 1
ATOM 1408 C CA . PRO A 1 171 ? -12.271 9.283 -7.524 1.00 44.72 171 PRO A CA 1
ATOM 1409 C C . PRO A 1 171 ? -11.190 10.126 -6.822 1.00 44.72 171 PRO A C 1
ATOM 1411 O O . PRO A 1 171 ? -10.964 11.267 -7.226 1.00 44.72 171 PRO A O 1
ATOM 1414 N N . GLU A 1 172 ? -10.473 9.557 -5.849 1.00 46.06 172 GLU A N 1
ATOM 1415 C CA . GLU A 1 172 ? -9.306 10.143 -5.176 1.00 46.06 172 GLU A CA 1
ATOM 1416 C C . GLU A 1 172 ? -8.187 10.557 -6.151 1.00 46.06 172 GLU A C 1
ATOM 1418 O O . GLU A 1 172 ? -7.549 11.593 -5.967 1.00 46.06 172 GLU A O 1
ATOM 1423 N N . PHE A 1 173 ? -8.001 9.835 -7.263 1.00 42.94 173 PHE A N 1
ATOM 1424 C CA . PHE A 1 173 ? -6.949 10.149 -8.243 1.00 42.94 173 PHE A CA 1
ATOM 1425 C C . PHE A 1 173 ? -7.305 11.275 -9.221 1.00 42.94 173 PHE A C 1
ATOM 1427 O O . PHE A 1 173 ? -6.423 11.798 -9.911 1.00 42.94 173 PHE A O 1
ATOM 1434 N N . LYS A 1 174 ? -8.572 11.713 -9.280 1.00 41.75 174 LYS A N 1
ATOM 1435 C CA . LYS A 1 174 ? -8.961 12.850 -10.132 1.00 41.75 174 LYS A CA 1
ATOM 1436 C C . LYS A 1 174 ? -8.523 14.196 -9.554 1.00 41.75 174 LYS A C 1
ATOM 1438 O O . LYS A 1 174 ? -8.223 15.093 -10.345 1.00 41.75 174 LYS A O 1
ATOM 1443 N N . GLN A 1 175 ? -8.423 14.340 -8.229 1.00 42.81 175 GLN A N 1
ATOM 1444 C CA . GLN A 1 175 ? -8.119 15.630 -7.589 1.00 42.81 175 GLN A CA 1
ATOM 1445 C C . GLN A 1 175 ? -6.682 16.121 -7.817 1.00 42.81 175 GLN A C 1
ATOM 1447 O O . GLN A 1 175 ? -6.470 17.328 -7.917 1.00 42.81 175 GLN A O 1
ATOM 1452 N N . PHE A 1 176 ? -5.712 15.226 -8.021 1.00 36.56 176 PHE A N 1
ATOM 1453 C CA . PHE A 1 176 ? -4.330 15.631 -8.316 1.00 36.56 176 PHE A CA 1
ATOM 1454 C C . PHE A 1 176 ? -4.121 16.142 -9.752 1.00 36.56 176 PHE A C 1
ATOM 1456 O O . PHE A 1 176 ? -3.094 16.749 -10.039 1.00 36.56 176 PHE A O 1
ATOM 1463 N N . SER A 1 177 ? -5.092 15.963 -10.659 1.00 36.94 177 SER A N 1
ATOM 1464 C CA . SER A 1 177 ? -5.012 16.506 -12.031 1.00 36.94 177 SER A CA 1
ATOM 1465 C C . SER A 1 177 ? -5.250 18.013 -12.116 1.00 36.94 177 SER A C 1
ATOM 1467 O O . SER A 1 177 ? -4.934 18.608 -13.139 1.00 36.94 177 SER A O 1
ATOM 1469 N N . CYS A 1 178 ? -5.864 18.620 -11.096 1.00 33.84 178 CYS A N 1
ATOM 1470 C CA . CYS A 1 178 ? -6.349 20.000 -11.182 1.00 33.84 178 CYS A CA 1
ATOM 1471 C C . CYS A 1 178 ? -5.419 21.033 -10.530 1.00 33.84 178 CYS A C 1
ATOM 1473 O O . CYS A 1 178 ? -5.717 22.221 -10.598 1.00 33.84 178 CYS A O 1
ATOM 1475 N N . LEU A 1 179 ? -4.309 20.618 -9.906 1.00 37.53 179 LEU A N 1
ATOM 1476 C CA . LEU A 1 179 ? -3.401 21.535 -9.196 1.00 37.53 179 LEU A CA 1
ATOM 1477 C C . LEU A 1 179 ? -2.101 21.865 -9.942 1.00 37.53 179 LEU A C 1
ATOM 1479 O O . LEU A 1 179 ? -1.302 22.652 -9.446 1.00 37.53 179 LEU A O 1
ATOM 1483 N N . SER A 1 180 ? -1.897 21.347 -11.151 1.00 43.16 180 SER A N 1
ATOM 1484 C CA . SER A 1 180 ? -0.741 21.689 -11.986 1.00 43.16 180 SER A CA 1
ATOM 1485 C C . SER A 1 180 ? -1.161 22.307 -13.314 1.00 43.16 180 SER A C 1
ATOM 1487 O O . SER A 1 180 ? -0.827 21.788 -14.369 1.00 43.16 180 SER A O 1
ATOM 1489 N N . LEU A 1 181 ? -1.887 23.427 -13.243 1.00 43.06 181 LEU A N 1
ATOM 1490 C CA . LEU A 1 181 ? -1.876 24.515 -14.231 1.00 43.06 181 LEU A CA 1
ATOM 1491 C C . LEU A 1 181 ? -2.616 25.723 -13.630 1.00 43.06 181 LEU A C 1
ATOM 1493 O O . LEU A 1 181 ? -3.839 25.709 -13.502 1.00 43.06 181 LEU A O 1
ATOM 1497 N N . PRO A 1 182 ? -1.889 26.806 -13.333 1.00 34.69 182 PRO A N 1
ATOM 1498 C CA . PRO A 1 182 ? -2.293 28.064 -13.930 1.00 34.69 182 PRO A CA 1
ATOM 1499 C C . PRO A 1 182 ? -1.230 28.476 -14.939 1.00 34.69 182 PRO A C 1
ATOM 1501 O O . PRO A 1 182 ? -0.073 28.724 -14.609 1.00 34.69 182 PRO A O 1
ATOM 1504 N N . SER A 1 183 ? -1.648 28.517 -16.197 1.00 39.84 183 SER A N 1
ATOM 1505 C CA . SER A 1 183 ? -0.977 29.294 -17.225 1.00 39.84 183 SER A CA 1
ATOM 1506 C C . SER A 1 183 ? -1.049 30.772 -16.844 1.00 39.84 183 SER A C 1
ATOM 1508 O O . SER A 1 183 ? -2.146 31.316 -16.716 1.00 39.84 183 SER A O 1
ATOM 1510 N N . SER A 1 184 ? 0.103 31.414 -16.679 1.00 36.91 184 SER A N 1
ATOM 1511 C CA . SER A 1 184 ? 0.374 32.820 -17.015 1.00 36.91 184 SER A CA 1
ATOM 1512 C C . SER A 1 184 ? 1.880 33.014 -17.092 1.00 36.91 184 SER A C 1
ATOM 1514 O O . SER A 1 184 ? 2.567 32.561 -16.151 1.00 36.91 184 SER A O 1
#

InterPro domains:
  IPR016650 Eukaryotic translation initiation factor 3 subunit E [PTHR10317] (1-161)
  IPR019010 Eukaryotic translation initiation factor 3 subunit E, N-terminal [PF09440] (5-138)
  IPR019010 Eukaryotic translation initiation factor 3 subunit E, N-terminal [SM01186] (5-138)

Radius of gyration: 20.7 Å; chains: 1; bounding box: 47×50×55 Å